Protein 2G2L (pdb70)

Foldseek 3Di:
DKDKDKWFADPVGQFWDWFAAVVGHPDPPARFIFTADGHDPGTCVVSPPDDGGKTWQDKPNNGGGRGGPVSVVVSRVPDDRIIMTMIDHD/DKDKDKWFQDPVGQFWDWFAADVGHPDVPARFIFTAGGHDPGGCVVSPPDDGRKTWQAKPPGGRHRHGPVVVVVRRVPDHSIIMTIIDDD/DDDD

Radius of gyration: 19.54 Å; Cα contacts (8 Å, |Δi|>4): 455; chains: 4; bounding box: 47×26×56 Å

Sequence (185 aa):
KIMEIKLIKGPKGLGFSIAGGVGNQHIPGDNSIYVTKIIEGGAAHKDGKLQIGDKLLAVNSVCLEEVTHEEAVTALKNTSDFVYLKVAKPKIMEIKLIKGPKGLGFSIAGGVGNQHIPGDNSIYVTKIIEGGAAHKDGKLQIGDKLLAVNSVCLEEVTHEEAVTALKNTSDFVYLKVAKPATGLL

Nearest PDB structures (foldseek):
  3rl8-assembly1_D  TM=9.934E-01  e=2.627E-15  Homo sapiens
  7pc3-assembly1_A  TM=9.921E-01  e=6.004E-15  Homo sapiens
  2awx-assembly1_A  TM=9.854E-01  e=7.484E-15  Rattus norvegicus
  2byg-assembly1_A  TM=1.002E+00  e=3.542E-13  Homo sapiens
  8bq8-assembly1_C  TM=9.906E-01  e=4.468E-12  Trichoplax sp. H2

Organism: Rattus norvegicus (NCBI:txid10116)

GO terms:
  GO:0014069 postsynaptic density (C, IDA)
  GO:0030425 dendrite (C, IDA)
  GO:0033270 paranode region of axon (C, IDA)
  GO:0005829 cytosol (C, IDA)
  GO:0005902 microvillus (C, IDA)
  GO:0045202 synapse (C, EXP)
  GO:0005789 endoplasmic reticulum membrane (C, EXP)
  GO:0005886 plasma membrane (C, EXP)
  GO:0016323 basolateral plasma membrane (C, EXP)
  GO:0042734 presynaptic membrane (C, IDA)
  GO:0009925 basal plasma membrane (C, IDA)
  GO:0030315 T-tubule (C, IDA)
  GO:0010628 positive regulation of gene expression (P, IDA)
  GO:1990416 cellular response to brain-derived neurotrophic factor stimulus (P, IDA)
  GO:0021987 cerebral cortex development (P, IEP)
  GO:0007155 cell adhesion (P, IEP)
  GO:0045211 postsynaptic membrane (C, TAS)
  GO:0043268 positive regulation of potassium ion transport (P, IMP)
  GO:0032880 regulation of protein localization (P, IMP)
  GO:0030165 PDZ domain binding (F, IPI)

Structure (mmCIF, N/CA/C/O backbone):
data_2G2L
#
_entry.id   2G2L
#
_cell.length_a   34.760
_cell.length_b   54.440
_cell.length_c   55.140
_cell.angle_alpha   90.00
_cell.angle_beta   93.95
_cell.angle_gamma   90.00
#
_symmetry.space_group_name_H-M   'P 1 21 1'
#
loop_
_entity.id
_entity.type
_entity.pdbx_description
1 polymer 'Synapse-associated protein 97'
2 polymer '18-mer peptide from glutamate receptor, ionotropic, AMPA1'
3 water water
#
loop_
_atom_site.group_PDB
_atom_site.id
_atom_site.type_symbol
_atom_site.label_atom_id
_atom_site.label_alt_id
_atom_site.label_comp_id
_atom_site.label_asym_id
_atom_site.label_entity_id
_atom_site.label_seq_id
_atom_site.pdbx_PDB_ins_code
_atom_site.Cartn_x
_atom_site.Cartn_y
_atom_site.Cartn_z
_atom_site.occupancy
_atom_site.B_iso_or_equiv
_atom_site.auth_seq_id
_atom_site.auth_comp_id
_atom_site.auth_asym_id
_atom_site.auth_atom_id
_atom_site.pdbx_PDB_model_num
ATOM 1 N N . LYS A 1 3 ? 9.258 11.656 27.800 1.00 55.01 316 LYS A N 1
ATOM 2 C CA . LYS A 1 3 ? 8.468 11.827 29.039 1.00 54.71 316 LYS A CA 1
ATOM 3 C C . LYS A 1 3 ? 7.619 10.597 29.253 1.00 55.04 316 LYS A C 1
ATOM 4 O O . LYS A 1 3 ? 6.608 10.379 28.563 1.00 55.26 316 LYS A O 1
ATOM 6 N N . ILE A 1 4 ? 8.034 9.795 30.227 1.00 55.06 317 ILE A N 1
ATOM 7 C CA . ILE A 1 4 ? 7.328 8.568 30.597 1.00 55.11 317 ILE A CA 1
ATOM 8 C C . ILE A 1 4 ? 6.044 8.822 31.407 1.00 54.62 317 ILE A C 1
ATOM 9 O O . ILE A 1 4 ? 6.068 9.586 32.358 1.00 55.07 317 ILE A O 1
ATOM 14 N N . MET A 1 5 ? 4.916 8.214 31.031 1.00 53.80 318 MET A N 1
ATOM 15 C CA . MET A 1 5 ? 3.757 8.267 31.935 1.00 52.92 318 MET A CA 1
ATOM 16 C C . MET A 1 5 ? 3.043 6.956 32.304 1.00 50.87 318 MET A C 1
ATOM 17 O O . MET A 1 5 ? 3.219 5.944 31.644 1.00 50.94 318 MET A O 1
ATOM 22 N N . GLU A 1 6 ? 2.289 6.985 33.407 1.00 48.78 319 GLU A N 1
ATOM 23 C CA . GLU A 1 6 ? 1.508 5.844 33.915 1.00 46.40 319 GLU A CA 1
ATOM 24 C C . GLU A 1 6 ? 0.046 5.962 33.470 1.00 43.75 319 GLU A C 1
ATOM 25 O O . GLU A 1 6 ? -0.540 7.007 33.589 1.00 43.28 319 GLU A O 1
ATOM 31 N N . ILE A 1 7 ? -0.533 4.887 32.954 1.00 40.95 320 ILE A N 1
ATOM 32 C CA . ILE A 1 7 ? -1.962 4.868 32.565 1.00 39.17 320 ILE A CA 1
ATOM 33 C C . ILE A 1 7 ? -2.635 3.653 33.196 1.00 37.65 320 ILE A C 1
ATOM 34 O O . IL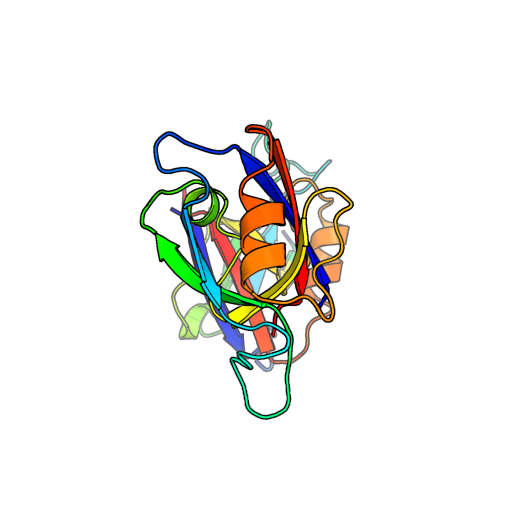E A 1 7 ? -2.187 2.549 33.046 1.00 36.62 320 ILE A O 1
ATOM 39 N N . LYS A 1 8 ? -3.692 3.889 33.941 1.00 38.08 321 LYS A N 1
ATOM 40 C CA . LYS A 1 8 ? -4.424 2.819 34.600 1.00 39.44 321 LYS A CA 1
ATOM 41 C C . LYS A 1 8 ? -5.809 2.672 33.952 1.00 38.50 321 LYS A C 1
ATOM 42 O O . LYS A 1 8 ? -6.553 3.602 33.899 1.00 38.66 321 LYS A O 1
ATOM 48 N N . LEU A 1 9 ? -6.151 1.500 33.448 1.00 39.16 322 LEU A N 1
ATOM 49 C CA . LEU A 1 9 ? -7.415 1.369 32.697 1.00 39.55 322 LEU A CA 1
ATOM 50 C C . LEU A 1 9 ? -8.296 0.253 33.207 1.00 40.35 322 LEU A C 1
ATOM 51 O O . LEU A 1 9 ? -7.839 -0.649 33.878 1.00 40.29 322 LEU A O 1
ATOM 56 N N . ILE A 1 10 ? -9.580 0.351 32.885 1.00 41.68 323 ILE A N 1
ATOM 57 C CA . ILE A 1 10 ? -10.488 -0.732 33.034 1.00 43.25 323 ILE A CA 1
ATOM 58 C C . ILE A 1 10 ? -10.993 -1.090 31.640 1.00 44.27 323 ILE A C 1
ATOM 59 O O . ILE A 1 10 ? -11.772 -0.345 30.960 1.00 44.17 323 ILE A O 1
ATOM 64 N N . LYS A 1 11 ? -10.521 -2.247 31.198 1.00 44.57 324 LYS A N 1
ATOM 65 C CA . LYS A 1 11 ? -10.997 -2.841 29.964 1.00 45.13 324 LYS A CA 1
ATOM 66 C C . LYS A 1 11 ? -12.519 -2.760 29.915 1.00 46.93 324 LYS A C 1
ATOM 67 O O . LYS A 1 11 ? -13.189 -2.859 30.964 1.00 47.20 324 LYS A O 1
ATOM 73 N N . GLY A 1 12 ? -13.056 -2.578 28.703 1.00 49.09 325 GLY A N 1
ATOM 74 C CA . GLY A 1 12 ? -14.511 -2.481 28.448 1.00 50.93 325 GLY A CA 1
ATOM 75 C C . GLY A 1 12 ? -15.033 -3.628 27.575 1.00 52.47 325 GLY A C 1
ATOM 76 O O . GLY A 1 12 ? -14.326 -4.627 27.363 1.00 53.06 325 GLY A O 1
ATOM 77 N N . PRO A 1 13 ? -16.277 -3.506 27.051 1.00 53.52 326 PRO A N 1
ATOM 78 C CA . PRO A 1 13 ? -16.804 -4.641 26.265 1.00 53.49 326 PRO A CA 1
ATOM 79 C C . PRO A 1 13 ? -16.112 -4.742 24.903 1.00 53.40 326 PRO A C 1
ATOM 80 O O . PRO A 1 13 ? -15.985 -5.839 24.351 1.00 53.90 326 PRO A O 1
ATOM 84 N N . LYS A 1 14 ? -15.602 -3.622 24.397 1.00 52.83 327 LYS A N 1
ATOM 85 C CA . LYS A 1 14 ? -14.707 -3.655 23.227 1.00 52.15 327 LYS A CA 1
ATOM 86 C C . LYS A 1 14 ? -13.199 -3.797 23.611 1.00 51.07 327 LYS A C 1
ATOM 87 O O . LYS A 1 14 ? -12.307 -3.485 22.813 1.00 52.24 327 LYS A O 1
ATOM 93 N N . GLY A 1 15 ? -12.899 -4.284 24.805 1.00 49.47 328 GLY A N 1
ATOM 94 C CA . GLY A 1 15 ? -11.476 -4.407 25.228 1.00 47.38 328 GLY A CA 1
ATOM 95 C C . GLY A 1 15 ? -10.848 -3.051 25.524 1.00 45.64 328 GLY A C 1
ATOM 96 O O . GLY A 1 15 ? -11.553 -2.069 25.825 1.00 45.56 328 GLY A O 1
ATOM 97 N N . LEU A 1 16 ? -9.519 -2.981 25.427 1.00 44.66 329 LEU A N 1
ATOM 98 C CA . LEU A 1 16 ? -8.758 -1.811 25.887 1.00 41.61 329 LEU A CA 1
ATOM 99 C C . LEU A 1 16 ? -8.922 -0.607 24.983 1.00 40.23 329 LEU A C 1
ATOM 100 O O . LEU A 1 16 ? -8.759 0.503 25.431 1.00 39.54 329 LEU A O 1
ATOM 105 N N . GLY A 1 17 ? -9.262 -0.810 23.715 1.00 39.43 330 GLY A N 1
ATOM 106 C CA . GLY A 1 17 ? -9.617 0.330 22.842 1.00 38.19 330 GLY A CA 1
ATOM 107 C C . GLY A 1 17 ? -8.463 0.995 22.085 1.00 37.92 330 GLY A C 1
ATOM 108 O O . GLY A 1 17 ? -8.402 2.238 21.932 1.00 37.35 330 GLY A O 1
ATOM 109 N N . PHE A 1 18 ? -7.556 0.161 21.585 1.00 37.43 331 PHE A N 1
ATOM 110 C CA . PHE A 1 18 ? -6.376 0.628 20.858 1.00 37.19 331 PHE A CA 1
ATOM 111 C C . PHE A 1 18 ? -5.627 -0.490 20.170 1.00 37.06 331 PHE A C 1
ATOM 112 O O . PHE A 1 18 ? -5.754 -1.653 20.546 1.00 37.31 331 PHE A O 1
ATOM 120 N N . SER A 1 19 ? -4.864 -0.125 19.147 1.00 36.85 332 SER A N 1
ATOM 121 C CA . SER A 1 19 ? -4.082 -1.091 18.416 1.00 36.56 332 SER A CA 1
ATOM 122 C C . SER A 1 19 ? -2.607 -0.741 18.559 1.00 35.74 332 SER A C 1
ATOM 123 O O . SER A 1 19 ? -2.261 0.414 18.866 1.00 35.40 332 SER A O 1
ATOM 126 N N . ILE A 1 20 ? -1.752 -1.743 18.372 1.00 34.32 333 ILE A N 1
ATOM 127 C CA . ILE A 1 20 ? -0.317 -1.550 18.412 1.00 33.24 333 ILE A CA 1
ATOM 128 C C . ILE A 1 20 ? 0.396 -2.018 17.171 1.00 32.95 333 ILE A C 1
ATOM 129 O O . ILE A 1 20 ? -0.070 -2.908 16.464 1.00 33.30 333 ILE A O 1
ATOM 134 N N . ALA A 1 21 ? 1.584 -1.462 16.963 1.00 32.26 334 ALA A N 1
ATOM 135 C CA . ALA A 1 21 ? 2.496 -1.993 15.984 1.00 31.03 334 ALA A CA 1
ATOM 136 C C . ALA A 1 21 ? 3.907 -2.060 16.533 1.00 30.43 334 ALA A C 1
ATOM 137 O O . ALA A 1 21 ? 4.232 -1.551 17.616 1.00 30.47 334 ALA A O 1
ATOM 139 N N . GLY A 1 22 ? 4.763 -2.690 15.750 1.00 30.36 335 GLY A N 1
ATOM 140 C CA . GLY A 1 22 ? 6.186 -2.662 15.991 1.00 28.83 335 GLY A CA 1
ATOM 141 C C . GLY A 1 22 ? 6.562 -3.969 16.626 1.00 28.32 335 GLY A C 1
ATOM 142 O O . GLY A 1 22 ? 5.775 -4.907 16.594 1.00 26.92 335 GLY A O 1
ATOM 143 N N . GLY A 1 23 ? 7.754 -4.015 17.227 1.00 27.77 336 GLY A N 1
ATOM 144 C CA . GLY A 1 23 ? 8.232 -5.238 17.830 1.00 27.48 336 GLY A CA 1
ATOM 145 C C . GLY A 1 23 ? 9.433 -5.735 17.059 1.00 30.32 336 GLY A C 1
ATOM 146 O O . GLY A 1 23 ? 9.552 -5.487 15.843 1.00 30.58 336 GLY A O 1
ATOM 147 N N . VAL A 1 24 ? 10.345 -6.428 17.755 1.00 31.32 337 VAL A N 1
ATOM 148 C CA . VAL A 1 24 ? 11.452 -7.107 17.114 1.00 31.31 337 VAL A CA 1
ATOM 149 C C . VAL A 1 24 ? 10.967 -7.910 15.912 1.00 32.63 337 VAL A C 1
ATOM 150 O O . VAL A 1 24 ? 10.094 -8.793 16.069 1.00 32.27 337 VAL A O 1
ATOM 154 N N . GLY A 1 25 ? 11.497 -7.547 14.716 1.00 33.56 338 GLY A N 1
ATOM 155 C CA . GLY A 1 25 ? 11.184 -8.218 13.453 1.00 33.54 338 GLY A CA 1
ATOM 156 C C . GLY A 1 25 ? 9.987 -7.639 12.717 1.00 34.61 338 GLY A C 1
ATOM 157 O O . GLY A 1 25 ? 9.617 -8.127 11.644 1.00 34.37 338 GLY A O 1
ATOM 158 N N . ASN A 1 26 ? 9.408 -6.581 13.285 1.00 34.55 339 ASN A N 1
ATOM 159 C CA . ASN A 1 26 ? 8.228 -5.922 12.744 1.00 35.03 339 ASN A CA 1
ATOM 160 C C . ASN A 1 26 ? 8.405 -4.453 13.041 1.00 34.93 339 ASN A C 1
ATOM 161 O O . ASN A 1 26 ? 7.556 -3.842 13.617 1.00 36.64 339 ASN A O 1
ATOM 166 N N . GLN A 1 27 ? 9.533 -3.871 12.659 1.00 34.45 340 GLN A N 1
ATOM 167 C CA . GLN A 1 27 ? 9.794 -2.494 12.996 1.00 33.86 340 GLN A CA 1
ATOM 168 C C . GLN A 1 27 ? 8.758 -1.516 12.456 1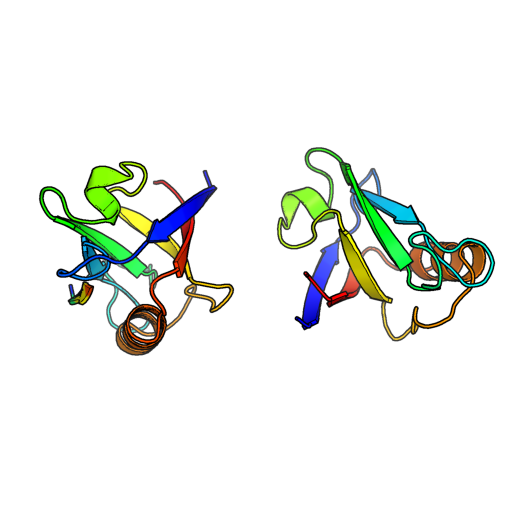.00 34.99 340 GLN A C 1
ATOM 169 O O . GLN A 1 27 ? 8.439 -1.511 11.256 1.00 36.16 340 GLN A O 1
ATOM 175 N N . HIS A 1 28 ? 8.202 -0.708 13.353 1.00 35.32 341 HIS A N 1
ATOM 176 C CA . HIS A 1 28 ? 7.173 0.290 12.977 1.00 34.83 341 HIS A CA 1
ATOM 177 C C . HIS A 1 28 ? 7.876 1.537 12.451 1.00 35.70 341 HIS A C 1
ATOM 178 O O . HIS A 1 28 ? 7.351 2.254 11.590 1.00 35.41 341 HIS A O 1
ATOM 185 N N . ILE A 1 29 ? 9.053 1.787 13.018 1.00 35.38 342 ILE A N 1
ATOM 186 C CA . ILE A 1 29 ? 9.975 2.799 12.588 1.00 36.26 342 ILE A CA 1
ATOM 187 C C . ILE A 1 29 ? 11.321 2.086 12.428 1.00 36.61 342 ILE A C 1
ATOM 188 O O . ILE A 1 29 ? 11.734 1.334 13.312 1.00 35.63 342 ILE A O 1
ATOM 193 N N . PRO A 1 30 ? 12.036 2.366 11.324 1.00 37.17 343 PRO A N 1
ATOM 194 C CA . PRO A 1 30 ? 13.245 1.615 11.058 1.00 37.17 343 PRO A CA 1
ATOM 195 C C . PRO A 1 30 ? 14.221 1.884 12.182 1.00 36.22 343 PRO A C 1
ATOM 196 O O . PRO A 1 30 ? 14.433 3.005 12.519 1.00 35.65 343 PRO A O 1
ATOM 200 N N . GLY A 1 31 ? 14.742 0.837 12.782 1.00 36.94 344 GLY A N 1
ATOM 201 C CA . GLY A 1 31 ? 15.761 0.925 13.833 1.00 37.47 344 GLY A CA 1
ATOM 202 C C . GLY A 1 31 ? 15.129 0.720 15.191 1.00 37.83 344 GLY A C 1
ATOM 203 O O . GLY A 1 31 ? 15.829 0.472 16.229 1.00 38.13 344 GLY A O 1
ATOM 204 N N . ASP A 1 32 ? 13.803 0.785 15.183 1.00 35.79 345 ASP A N 1
ATOM 205 C CA . ASP A 1 32 ? 13.069 0.746 16.401 1.00 35.23 345 ASP A CA 1
ATOM 206 C C . ASP A 1 32 ? 12.096 -0.414 16.435 1.00 35.14 345 ASP A C 1
ATOM 207 O O . ASP A 1 32 ? 11.061 -0.484 15.709 1.00 36.73 345 ASP A O 1
ATOM 212 N N . ASN A 1 33 ? 12.448 -1.319 17.318 1.00 33.13 346 ASN A N 1
ATOM 213 C CA . ASN A 1 33 ? 11.723 -2.504 17.649 1.00 31.00 346 ASN A CA 1
ATOM 214 C C . ASN A 1 33 ? 10.586 -2.270 18.624 1.00 29.46 346 ASN A C 1
ATOM 215 O O . ASN A 1 33 ? 10.006 -3.226 19.117 1.00 28.53 346 ASN A O 1
ATOM 220 N N . SER A 1 34 ? 10.289 -1.021 18.955 1.00 28.54 347 SER A N 1
ATOM 221 C CA . SER A 1 34 ? 9.275 -0.759 19.981 1.00 28.24 347 SER A CA 1
ATOM 222 C C . SER A 1 34 ? 7.817 -0.935 19.523 1.00 29.32 347 SER A C 1
ATOM 223 O O . SER A 1 34 ? 7.508 -1.089 18.303 1.00 26.80 347 SER A O 1
ATOM 226 N N . ILE A 1 35 ? 6.965 -1.010 20.567 1.00 28.73 348 ILE A N 1
ATOM 227 C CA . ILE A 1 35 ? 5.565 -1.216 20.439 1.00 28.53 348 ILE A CA 1
ATOM 228 C C . ILE A 1 35 ? 4.978 0.169 20.487 1.00 29.03 348 ILE A C 1
ATOM 229 O O . ILE A 1 35 ? 5.327 0.958 21.354 1.00 27.29 348 ILE A O 1
ATOM 234 N N . TYR A 1 36 ? 4.108 0.444 19.511 1.00 29.42 349 TYR A N 1
ATOM 235 C CA . TYR A 1 36 ? 3.587 1.765 19.282 1.00 29.65 349 TYR A CA 1
ATOM 236 C C . TYR A 1 36 ? 2.122 1.669 19.180 1.00 30.17 349 TYR A C 1
ATOM 237 O O . TYR A 1 36 ? 1.598 0.667 18.743 1.00 30.49 349 TYR A O 1
ATOM 246 N N . VAL A 1 37 ? 1.468 2.751 19.591 1.00 30.77 350 VAL A N 1
ATOM 247 C CA . VAL A 1 37 ? 0.053 2.782 19.639 1.00 31.31 350 VAL A CA 1
ATOM 248 C C . VAL A 1 37 ? -0.272 3.427 18.307 1.00 32.90 350 VAL A C 1
ATOM 249 O O . VAL A 1 37 ? 0.305 4.447 17.964 1.00 32.80 350 VAL A O 1
ATOM 253 N N . THR A 1 38 ? -1.155 2.807 17.544 1.00 34.83 351 THR A N 1
ATOM 254 C CA . THR A 1 38 ? -1.425 3.276 16.191 1.00 36.82 351 THR A CA 1
ATOM 255 C C . THR A 1 38 ? -2.880 3.635 15.899 1.00 39.28 351 THR A C 1
ATOM 256 O O . THR A 1 38 ? -3.136 4.296 14.884 1.00 41.19 351 THR A O 1
ATOM 260 N N . LYS A 1 39 ? -3.840 3.179 16.706 1.00 40.76 352 LYS A N 1
ATOM 261 C CA . LYS A 1 39 ? -5.216 3.705 16.626 1.00 42.98 352 LYS A CA 1
ATOM 262 C C . LYS A 1 39 ? -5.876 3.713 17.983 1.00 42.99 352 LYS A C 1
ATOM 263 O O . LYS A 1 39 ? -5.898 2.694 18.646 1.00 43.15 352 LYS A O 1
ATOM 269 N N . ILE A 1 40 ? -6.411 4.860 18.391 1.00 44.23 353 ILE A N 1
ATOM 270 C CA . ILE A 1 40 ? -7.230 4.928 19.600 1.00 45.35 353 ILE A CA 1
ATOM 271 C C . ILE A 1 40 ? -8.681 4.920 19.092 1.00 47.38 353 ILE A C 1
ATOM 272 O O . ILE A 1 40 ? -9.019 5.715 18.202 1.00 47.65 353 ILE A O 1
ATOM 277 N N . ILE A 1 41 ? -9.517 4.015 19.612 1.00 48.66 354 ILE A N 1
ATOM 278 C CA . ILE A 1 41 ? -10.845 3.839 19.053 1.00 50.85 354 ILE A CA 1
ATOM 279 C C . ILE A 1 41 ? -11.973 4.535 19.838 1.00 52.15 354 ILE A C 1
ATOM 280 O O . ILE A 1 41 ? -12.182 4.281 21.035 1.00 52.63 354 ILE A O 1
ATOM 285 N N . GLU A 1 42 ? -12.664 5.428 19.119 1.00 53.26 355 GLU A N 1
ATOM 286 C CA . GLU A 1 42 ? -13.845 6.189 19.580 1.00 53.54 355 GLU A CA 1
ATOM 287 C C . GLU A 1 42 ? -14.570 5.621 20.806 1.00 53.20 355 GLU A C 1
ATOM 288 O O . GLU A 1 42 ? -15.265 4.594 20.737 1.00 53.03 355 GLU A O 1
ATOM 290 N N . GLY A 1 43 ? -14.365 6.293 21.937 1.00 52.79 356 GLY A N 1
ATOM 291 C CA . GLY A 1 43 ? -15.109 6.018 23.174 1.00 51.01 356 GLY A CA 1
ATOM 292 C C . GLY A 1 43 ? -14.814 4.678 23.794 1.00 49.38 356 GLY A C 1
ATOM 293 O O . GLY A 1 43 ? -15.538 4.248 24.674 1.00 50.88 356 GLY A O 1
ATOM 294 N N . GLY A 1 44 ? -13.765 4.003 23.340 1.00 47.60 357 GLY A N 1
ATOM 295 C CA . GLY A 1 44 ? -13.251 2.835 24.063 1.00 44.68 357 GLY A CA 1
ATOM 296 C C . GLY A 1 44 ? -12.566 3.267 25.361 1.00 42.93 357 GLY A C 1
ATOM 297 O O . GLY A 1 44 ? -12.431 4.465 25.651 1.00 41.82 357 GLY A O 1
ATOM 298 N N . ALA A 1 45 ? -12.150 2.274 26.141 1.00 41.86 358 ALA A N 1
ATOM 299 C CA . ALA A 1 45 ? -11.454 2.455 27.418 1.00 40.65 358 ALA A CA 1
ATOM 300 C C . ALA A 1 45 ? -10.339 3.503 27.340 1.00 39.69 358 ALA A C 1
ATOM 301 O O . ALA A 1 45 ? -10.456 4.555 27.922 1.00 39.60 358 ALA A O 1
ATOM 303 N N . ALA A 1 46 ? -9.292 3.217 26.583 1.00 39.82 359 ALA A N 1
ATOM 304 C CA . ALA A 1 46 ? -8.196 4.153 26.329 1.00 39.87 359 ALA A CA 1
ATOM 305 C C . ALA A 1 46 ? -8.654 5.566 25.976 1.00 39.63 359 ALA A C 1
ATOM 306 O O . ALA A 1 46 ? -8.072 6.535 26.424 1.00 37.29 359 ALA A O 1
ATOM 308 N N . HIS A 1 47 ? -9.710 5.661 25.178 1.00 41.44 360 HIS A N 1
ATOM 309 C CA . HIS A 1 47 ? -10.218 6.931 24.732 1.00 43.94 360 HIS A CA 1
ATOM 310 C C . HIS A 1 47 ? -10.898 7.715 25.864 1.00 44.59 360 HIS A C 1
ATOM 311 O O . HIS A 1 47 ? -10.485 8.843 26.144 1.00 44.62 360 HIS A O 1
ATOM 318 N N . LYS A 1 48 ? -11.928 7.136 26.499 1.00 45.32 361 LYS A N 1
ATOM 319 C CA . LYS A 1 48 ? -12.547 7.706 27.729 1.00 45.91 361 LYS A CA 1
ATOM 320 C C . LYS A 1 48 ? -11.484 8.202 28.739 1.00 44.74 361 LYS A C 1
ATOM 321 O O . LYS A 1 48 ? -11.514 9.369 29.150 1.00 44.38 361 LYS A O 1
ATOM 327 N N . ASP A 1 49 ? -10.539 7.342 29.129 1.00 43.41 362 ASP A N 1
ATOM 328 C CA . ASP A 1 49 ? -9.460 7.789 30.030 1.00 42.00 362 ASP A CA 1
ATOM 329 C C . ASP A 1 49 ? -8.759 8.982 29.435 1.00 41.74 362 ASP A C 1
ATOM 330 O O . ASP A 1 49 ? -8.530 9.948 30.132 1.00 42.48 362 ASP A O 1
ATOM 335 N N . GLY A 1 50 ? -8.429 8.928 28.145 1.00 40.94 363 GLY A N 1
ATOM 336 C CA . GLY A 1 50 ? -7.903 10.100 27.438 1.00 39.26 363 GLY A CA 1
ATOM 337 C C . GLY A 1 50 ? -6.396 10.303 27.434 1.00 38.81 363 GLY A C 1
ATOM 338 O O . GLY A 1 50 ? -5.905 11.168 26.705 1.00 39.00 363 GLY A O 1
ATOM 339 N N . LYS A 1 51 ? -5.651 9.540 28.226 1.00 37.50 364 LYS A N 1
ATOM 340 C CA . LYS A 1 51 ? -4.204 9.775 28.334 1.00 38.02 364 LYS A CA 1
ATOM 341 C C . LYS A 1 51 ? -3.376 9.235 27.145 1.00 38.77 36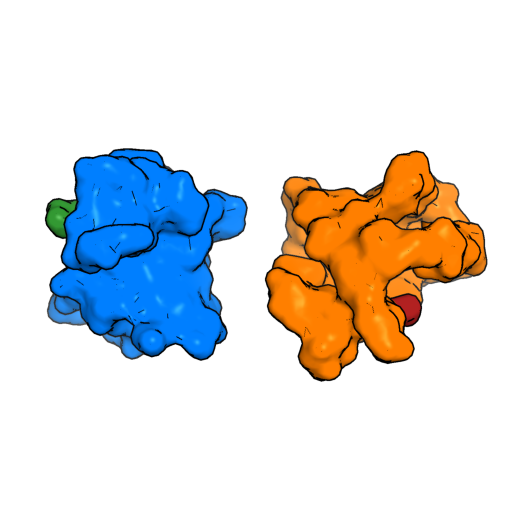4 LYS A C 1
ATOM 342 O O . LYS A 1 51 ? -2.448 9.903 26.645 1.00 38.97 364 LYS A O 1
ATOM 348 N N . LEU A 1 52 ? -3.729 8.030 26.697 1.00 39.27 365 LEU A N 1
ATOM 349 C CA . LEU A 1 52 ? -3.020 7.336 25.628 1.00 39.30 365 LEU A CA 1
ATOM 350 C C . LEU A 1 52 ? -3.238 7.950 24.245 1.00 39.39 365 LEU A C 1
ATOM 351 O O . LEU A 1 52 ? -4.389 8.318 23.870 1.00 40.46 365 LEU A O 1
ATOM 356 N N . GLN A 1 53 ? -2.145 7.974 23.478 1.00 38.16 366 GLN A N 1
ATOM 357 C CA . GLN A 1 53 ? -2.098 8.689 22.253 1.00 37.94 366 GLN A CA 1
ATOM 358 C C . GLN A 1 53 ? -1.422 7.900 21.157 1.00 38.09 366 GLN A C 1
ATOM 359 O O . GLN A 1 53 ? -0.369 7.294 21.379 1.00 37.12 366 GLN A O 1
ATOM 365 N N . ILE A 1 54 ? -2.085 7.889 19.983 1.00 37.36 367 ILE A N 1
ATOM 366 C CA . ILE A 1 54 ? -1.522 7.414 18.735 1.00 36.45 367 ILE A CA 1
ATOM 367 C C . ILE A 1 54 ? -0.073 7.899 18.736 1.00 36.27 367 ILE A C 1
ATOM 368 O O . ILE A 1 54 ? 0.185 9.088 18.989 1.00 37.57 367 ILE A O 1
ATOM 373 N N . GLY A 1 55 ? 0.883 7.001 18.532 1.00 35.18 368 GLY A N 1
ATOM 374 C CA . GLY A 1 55 ? 2.296 7.423 18.540 1.00 33.54 368 GLY A CA 1
ATOM 375 C C . GLY A 1 55 ? 3.063 7.176 19.838 1.00 33.55 368 GLY A C 1
ATOM 376 O O . GLY A 1 55 ? 4.297 7.308 19.863 1.00 33.27 368 GLY A O 1
ATOM 377 N N . ASP A 1 56 ? 2.340 6.808 20.913 1.00 31.67 369 ASP A N 1
ATOM 378 C CA . ASP A 1 56 ? 2.943 6.482 22.196 1.00 29.26 369 ASP A CA 1
ATOM 379 C C . ASP A 1 56 ? 3.652 5.109 22.141 1.00 28.88 369 ASP A C 1
ATOM 380 O O . ASP A 1 56 ? 3.130 4.139 21.613 1.00 27.33 369 ASP A O 1
ATOM 385 N N . LYS A 1 57 ? 4.847 5.042 22.727 1.00 29.09 370 LYS A N 1
ATOM 386 C CA . LYS A 1 57 ? 5.629 3.831 22.824 1.00 28.92 370 LYS A CA 1
ATOM 387 C C . LYS A 1 57 ? 5.006 3.145 24.009 1.00 28.73 370 LYS A C 1
ATOM 388 O O . LYS A 1 57 ? 4.701 3.814 24.958 1.00 30.14 370 LYS A O 1
ATOM 394 N N . LEU A 1 58 ? 4.769 1.839 23.995 1.00 29.04 371 LEU A N 1
ATOM 395 C CA . LEU A 1 58 ? 4.423 1.140 25.249 1.00 28.90 371 LEU A CA 1
ATOM 396 C C . LEU A 1 58 ? 5.643 0.505 25.871 1.00 29.57 371 LEU A C 1
ATOM 397 O O . LEU A 1 58 ? 6.327 -0.286 25.233 1.00 29.13 371 LEU A O 1
ATOM 402 N N . LEU A 1 59 ? 5.915 0.849 27.117 1.00 32.12 372 LEU A N 1
ATOM 403 C CA . LEU A 1 59 ? 7.132 0.355 27.827 1.00 34.39 372 LEU A CA 1
ATOM 404 C C . LEU A 1 59 ? 6.849 -0.895 28.678 1.00 35.18 372 LEU A C 1
ATOM 405 O O . LEU A 1 59 ? 7.667 -1.781 28.809 1.00 36.08 372 LEU A O 1
ATOM 410 N N . ALA A 1 60 ? 5.633 -0.987 29.172 1.00 37.33 373 ALA A N 1
ATOM 411 C CA . ALA A 1 60 ? 5.234 -2.005 30.118 1.00 38.39 373 ALA A CA 1
ATOM 412 C C . ALA A 1 60 ? 3.714 -2.148 30.114 1.00 39.60 373 ALA A C 1
ATOM 413 O O . ALA A 1 60 ? 2.975 -1.226 29.742 1.00 39.41 373 ALA A O 1
ATOM 415 N N . VAL A 1 61 ? 3.272 -3.339 30.468 1.00 40.77 374 VAL A N 1
ATOM 416 C CA . VAL A 1 61 ? 1.892 -3.592 30.820 1.00 42.37 374 VAL A CA 1
ATOM 417 C C . VAL A 1 61 ? 1.995 -4.545 32.021 1.00 43.94 374 VAL A C 1
ATOM 418 O O . VAL A 1 61 ? 2.599 -5.602 31.888 1.00 44.05 374 VAL A O 1
ATOM 422 N N . ASN A 1 62 ? 1.456 -4.135 33.181 1.00 45.68 375 ASN A N 1
ATOM 423 C CA . ASN A 1 62 ? 1.503 -4.907 34.447 1.00 46.71 375 ASN A CA 1
ATOM 424 C C . ASN A 1 62 ? 2.915 -5.430 34.758 1.00 48.51 375 ASN A C 1
ATOM 425 O O . ASN A 1 62 ? 3.111 -6.626 35.100 1.00 49.25 375 ASN A O 1
ATOM 430 N N . SER A 1 63 ? 3.912 -4.559 34.612 1.00 50.07 376 SER A N 1
ATOM 431 C CA . SER A 1 63 ? 5.317 -4.974 34.840 1.00 51.77 376 SER A CA 1
ATOM 432 C C . SER A 1 63 ? 5.770 -6.224 34.027 1.00 52.14 376 SER A C 1
ATOM 433 O O . SER A 1 63 ? 6.842 -6.788 34.307 1.00 52.21 376 SER A O 1
ATOM 436 N N . VAL A 1 64 ? 4.929 -6.673 33.077 1.00 51.68 377 VAL A N 1
ATOM 437 C CA . VAL A 1 64 ? 5.371 -7.410 31.889 1.00 51.15 377 VAL A CA 1
ATOM 438 C C . VAL A 1 64 ? 6.021 -6.377 30.962 1.00 51.52 377 VAL A C 1
ATOM 439 O O . VAL A 1 64 ? 5.385 -5.370 30.593 1.00 52.12 377 VAL A O 1
ATOM 443 N N . CYS A 1 65 ? 7.260 -6.630 30.553 1.00 51.80 378 CYS A N 1
ATOM 444 C CA . CYS A 1 65 ? 8.062 -5.608 29.874 1.00 50.49 378 CYS A CA 1
ATOM 445 C C . CYS A 1 65 ? 7.946 -5.658 28.352 1.00 47.99 378 CYS A C 1
ATOM 448 N N . LEU A 1 66 ? 7.759 -4.475 27.768 1.00 45.64 379 LEU A N 1
ATOM 449 C CA . LEU A 1 66 ? 7.445 -4.407 26.335 1.00 45.00 379 LEU A CA 1
ATOM 450 C C . LEU A 1 66 ? 8.547 -3.808 25.469 1.00 45.18 379 LEU A C 1
ATOM 451 O O . LEU A 1 66 ? 8.332 -3.486 24.292 1.00 45.16 379 LEU A O 1
ATOM 456 N N . GLU A 1 67 ? 9.726 -3.676 26.061 1.00 45.58 380 GLU A N 1
ATOM 457 C CA . GLU A 1 67 ? 10.907 -3.167 25.369 1.00 46.60 380 GLU A CA 1
ATOM 458 C C . GLU A 1 67 ? 11.729 -4.277 24.770 1.00 45.92 380 GLU A C 1
ATOM 459 O O . GLU A 1 67 ? 12.228 -5.130 25.516 1.00 47.86 380 GLU A O 1
ATOM 465 N N . GLU A 1 68 ? 11.904 -4.236 23.447 1.00 44.09 381 GLU A N 1
ATOM 466 C CA . GLU A 1 68 ? 12.691 -5.213 22.694 1.00 42.62 381 GLU A CA 1
ATOM 467 C C . GLU A 1 68 ? 12.059 -6.578 22.667 1.00 42.14 381 GLU A C 1
ATOM 468 O O . GLU A 1 68 ? 12.730 -7.566 22.971 1.00 42.71 381 GLU A O 1
ATOM 474 N N . VAL A 1 69 ? 10.786 -6.649 22.295 1.00 40.27 382 VAL A N 1
ATOM 475 C CA . VAL A 1 69 ? 10.054 -7.911 22.247 1.00 38.57 382 VAL A CA 1
ATOM 476 C C . VAL A 1 69 ? 9.365 -8.009 20.895 1.00 38.00 382 VAL A C 1
ATOM 477 O O . VAL A 1 69 ? 9.385 -7.045 20.132 1.00 38.04 382 VAL A O 1
ATOM 481 N N . THR A 1 70 ? 8.745 -9.146 20.606 1.00 36.26 383 THR A N 1
ATOM 482 C CA . THR A 1 70 ? 8.150 -9.340 19.306 1.00 36.40 383 THR A CA 1
ATOM 483 C C . THR A 1 70 ? 6.709 -8.856 19.281 1.00 34.86 383 THR A C 1
ATOM 484 O O . THR A 1 70 ? 6.043 -8.886 20.293 1.00 34.38 383 THR A O 1
ATOM 488 N N . HIS A 1 71 ? 6.193 -8.451 18.124 1.00 34.65 384 HIS A N 1
ATOM 489 C CA . HIS A 1 71 ? 4.768 -8.068 18.059 1.00 34.56 384 HIS A CA 1
ATOM 490 C C . HIS A 1 71 ? 3.856 -8.971 18.901 1.00 35.62 384 HIS A C 1
ATOM 491 O O . HIS A 1 71 ? 3.166 -8.513 19.805 1.00 36.37 384 HIS A O 1
ATOM 498 N N . GLU A 1 72 ? 3.898 -10.269 18.611 1.00 37.07 385 GLU A N 1
ATOM 499 C CA . GLU A 1 72 ? 3.063 -11.276 19.252 1.00 38.03 385 GLU A CA 1
ATOM 500 C C . GLU A 1 72 ? 3.374 -11.526 20.756 1.00 37.55 385 GLU A C 1
ATOM 501 O O . GLU A 1 72 ? 2.459 -11.839 21.494 1.00 36.84 385 GLU A O 1
ATOM 507 N N . GLU A 1 73 ? 4.630 -11.381 21.199 1.00 36.67 386 GLU A N 1
ATOM 508 C CA . GLU A 1 73 ? 4.935 -11.336 22.630 1.00 37.48 386 GLU A CA 1
ATOM 509 C C . GLU A 1 73 ? 4.215 -10.149 23.278 1.00 38.43 386 GLU A C 1
ATOM 510 O O . GLU A 1 73 ? 3.630 -10.293 24.352 1.00 39.22 386 GLU A O 1
ATOM 516 N N . ALA A 1 74 ? 4.216 -8.986 22.610 1.00 38.75 387 ALA A N 1
ATOM 517 C CA . ALA A 1 74 ? 3.488 -7.818 23.085 1.00 37.73 387 ALA A CA 1
ATOM 518 C C . ALA A 1 74 ? 2.015 -8.052 23.057 1.00 38.13 387 ALA A C 1
ATOM 519 O O . ALA A 1 74 ? 1.344 -7.714 24.016 1.00 38.91 387 ALA A O 1
ATOM 521 N N . VAL A 1 75 ? 1.487 -8.564 21.952 1.00 38.66 388 VAL A N 1
ATOM 522 C CA . VAL A 1 75 ? 0.056 -8.795 21.860 1.00 39.27 388 VAL A CA 1
ATOM 523 C C . VAL A 1 75 ? -0.334 -9.832 22.920 1.00 41.92 388 VAL A C 1
ATOM 524 O O . VAL A 1 75 ? -1.307 -9.642 23.647 1.00 42.43 388 VAL A O 1
ATOM 528 N N . THR A 1 76 ? 0.413 -10.933 23.028 1.00 43.52 389 THR A N 1
ATOM 529 C CA . THR A 1 76 ? 0.100 -11.899 24.077 1.00 44.73 389 THR A CA 1
ATOM 530 C C . THR A 1 76 ? -0.109 -11.158 25.378 1.00 44.85 389 THR A C 1
ATOM 531 O O . THR A 1 76 ? -1.181 -11.275 25.958 1.00 45.69 389 THR A O 1
ATOM 535 N N . ALA A 1 77 ? 0.895 -10.398 25.822 1.00 45.09 390 ALA A N 1
ATOM 536 C CA . ALA A 1 77 ? 0.875 -9.752 27.153 1.00 45.47 390 ALA A CA 1
ATOM 537 C C . ALA A 1 77 ? -0.320 -8.820 27.329 1.00 45.80 390 ALA A C 1
ATOM 538 O O . ALA A 1 77 ? -0.858 -8.703 28.421 1.00 45.34 390 ALA A O 1
ATOM 540 N N . LEU A 1 78 ? -0.751 -8.200 26.236 1.00 47.01 391 LEU A N 1
ATOM 541 C CA . LEU A 1 78 ? -1.869 -7.271 26.264 1.00 48.22 391 LEU A CA 1
ATOM 542 C C . LEU A 1 78 ? -3.200 -7.960 26.202 1.00 49.26 391 LEU A C 1
ATOM 543 O O . LEU A 1 78 ? -4.204 -7.395 26.612 1.00 50.37 391 LEU A O 1
ATOM 548 N N . LYS A 1 79 ? -3.219 -9.172 25.660 1.00 50.76 392 LYS A N 1
ATOM 549 C CA . LYS A 1 79 ? -4.440 -9.987 25.572 1.00 50.42 392 LYS A CA 1
ATOM 550 C C . LYS A 1 79 ? -4.601 -10.747 26.891 1.00 51.65 392 LYS A C 1
ATOM 551 O O . LYS A 1 79 ? -5.722 -10.960 27.349 1.00 52.02 392 LYS A O 1
ATOM 554 N N . ASN A 1 80 ? -3.476 -11.124 27.510 1.00 51.66 393 ASN A N 1
ATOM 555 C CA . ASN A 1 80 ? -3.473 -11.747 28.816 1.00 51.90 393 ASN A CA 1
ATOM 556 C C . ASN A 1 80 ? -3.658 -10.673 29.848 1.00 53.16 393 ASN A C 1
ATOM 557 O O . ASN A 1 80 ? -2.750 -10.487 30.697 1.00 53.69 393 ASN A O 1
ATOM 562 N N . THR A 1 81 ? -4.776 -9.940 29.791 1.00 53.75 394 THR A N 1
ATOM 563 C CA . THR A 1 81 ? -5.104 -9.013 30.900 1.00 54.03 394 THR A CA 1
ATOM 564 C C . THR A 1 81 ? -6.498 -9.151 31.444 1.00 54.76 394 THR A C 1
ATOM 565 O O . THR A 1 81 ? -7.448 -9.337 30.682 1.00 55.70 394 THR A O 1
ATOM 569 N N . SER A 1 82 ? -6.600 -9.007 32.773 1.00 55.53 395 SER A N 1
ATOM 570 C CA . SER A 1 82 ? -7.879 -8.867 33.502 1.00 55.02 395 SER A CA 1
ATOM 571 C C . SER A 1 82 ? -8.576 -7.565 33.097 1.00 54.42 395 SER A C 1
ATOM 572 O O . SER A 1 82 ? -8.153 -6.904 32.167 1.00 55.60 395 SER A O 1
ATOM 575 N N . ASP A 1 83 ? -9.638 -7.185 33.787 1.00 53.66 396 ASP A N 1
ATOM 576 C CA . ASP A 1 83 ? -10.247 -5.885 33.570 1.00 52.69 396 ASP A CA 1
ATOM 577 C C . ASP A 1 83 ? -9.350 -4.734 33.979 1.00 50.89 396 ASP A C 1
ATOM 578 O O . ASP A 1 83 ? -9.502 -3.646 33.487 1.00 51.04 396 ASP A O 1
ATOM 583 N N . PHE A 1 84 ? -8.425 -4.977 34.890 1.00 49.54 397 PHE A N 1
ATOM 584 C CA . PHE A 1 84 ? -7.514 -3.940 35.368 1.00 48.09 397 PHE A CA 1
ATOM 585 C C . PHE A 1 84 ? -6.195 -3.961 34.621 1.00 46.98 397 PHE A C 1
ATOM 586 O O . PHE A 1 84 ? -5.522 -4.984 34.559 1.00 48.30 397 PHE A O 1
ATOM 594 N N . VAL A 1 85 ? -5.857 -2.834 34.009 1.00 45.25 398 VAL A N 1
ATOM 595 C CA . VAL A 1 85 ? -4.742 -2.733 33.073 1.00 43.76 398 VAL A CA 1
ATOM 596 C C . VAL A 1 85 ? -3.919 -1.498 33.380 1.0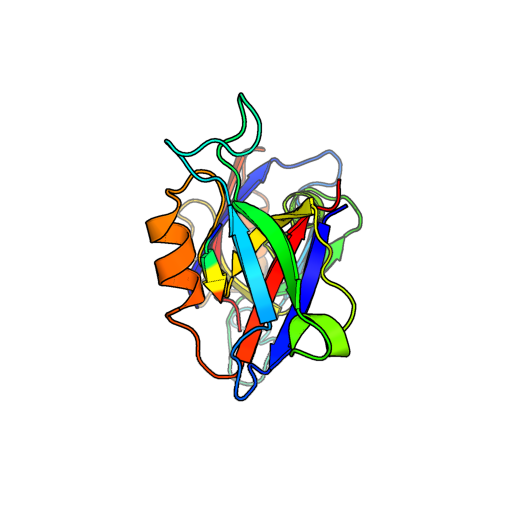0 42.97 398 VAL A C 1
ATOM 597 O O . VAL A 1 85 ? -4.414 -0.379 33.405 1.00 42.84 398 VAL A O 1
ATOM 601 N N . TYR A 1 86 ? -2.651 -1.720 33.632 1.00 42.28 399 TYR A N 1
ATOM 602 C CA . TYR A 1 86 ? -1.732 -0.651 33.861 1.00 42.20 399 TYR A CA 1
ATOM 603 C C . TYR A 1 86 ? -0.776 -0.558 32.660 1.00 41.56 399 TYR A C 1
ATOM 604 O O . TYR A 1 86 ? -0.188 -1.563 32.278 1.00 41.16 399 TYR A O 1
ATOM 613 N N . LEU A 1 87 ? -0.654 0.630 32.050 1.00 40.71 400 LEU A N 1
ATOM 614 C CA . LEU A 1 87 ? 0.319 0.886 30.975 1.00 39.05 400 LEU A CA 1
ATOM 615 C C . LEU A 1 87 ? 1.359 1.904 31.400 1.00 39.49 400 LEU A C 1
ATOM 616 O O . LEU A 1 87 ? 1.068 2.900 32.047 1.00 39.59 400 LEU A O 1
ATOM 621 N N . LYS A 1 88 ? 2.592 1.622 31.066 1.00 40.02 401 LYS A N 1
ATOM 622 C CA . LYS A 1 88 ? 3.663 2.575 31.229 1.00 41.65 401 LYS A CA 1
ATOM 623 C C . LYS A 1 88 ? 4.036 2.903 29.793 1.00 41.17 401 LYS A C 1
ATOM 624 O O . LYS A 1 88 ? 4.286 2.004 28.995 1.00 40.86 401 LYS A O 1
ATOM 630 N N . VAL A 1 89 ? 4.046 4.180 29.456 1.00 41.32 402 VAL A N 1
ATOM 631 C CA . VAL A 1 89 ? 4.335 4.607 28.091 1.00 41.90 402 VAL A CA 1
ATOM 632 C C . VAL A 1 89 ? 5.376 5.714 28.102 1.00 43.02 402 VAL A C 1
ATOM 633 O O . VAL A 1 89 ? 5.548 6.410 29.111 1.00 43.07 402 VAL A O 1
ATOM 637 N N . ALA A 1 90 ? 6.080 5.846 26.981 1.00 43.72 403 ALA A N 1
ATOM 638 C CA . ALA A 1 90 ? 6.910 6.999 26.725 1.00 44.38 403 ALA A CA 1
ATOM 639 C C . ALA A 1 90 ? 6.262 7.821 25.611 1.00 44.88 403 ALA A C 1
ATOM 640 O O . ALA A 1 90 ? 5.801 7.296 24.603 1.00 45.82 403 ALA A O 1
ATOM 642 N N . LYS A 1 91 ? 6.165 9.116 25.837 1.00 46.40 404 LYS A N 1
ATOM 643 C CA . LYS A 1 91 ? 5.667 10.044 24.848 1.00 48.02 404 LYS A CA 1
ATOM 644 C C . LYS A 1 91 ? 6.792 10.458 23.871 1.00 49.21 404 LYS A C 1
ATOM 645 O O . LYS A 1 91 ? 7.979 10.477 24.252 1.00 50.51 404 LYS A O 1
ATOM 651 N N . PRO A 1 92 ? 6.439 10.749 22.600 1.00 50.27 405 PRO A N 1
ATOM 652 C CA . PRO A 1 92 ? 7.414 11.150 21.549 1.00 51.20 405 PRO A CA 1
ATOM 653 C C . PRO A 1 92 ? 8.663 11.929 22.013 1.00 51.84 405 PRO A C 1
ATOM 654 O O . PRO A 1 92 ? 9.711 11.886 21.336 1.00 52.68 405 PRO A O 1
ATOM 658 N N . LYS B 1 3 ? 5.549 -9.929 45.233 1.00 62.95 316 LYS B N 1
ATOM 659 C CA . LYS B 1 3 ? 6.031 -9.452 43.885 1.00 63.04 316 LYS B CA 1
ATOM 660 C C . LYS B 1 3 ? 7.522 -9.071 43.847 1.00 62.62 316 LYS B C 1
ATOM 661 O O . LYS B 1 3 ? 7.866 -7.918 44.094 1.00 62.50 316 LYS B O 1
ATOM 663 N N . ILE B 1 4 ? 8.381 -10.027 43.490 1.00 62.38 317 ILE B N 1
ATOM 664 C CA . ILE B 1 4 ? 9.856 -9.883 43.587 1.00 62.55 317 ILE B CA 1
ATOM 665 C C . ILE B 1 4 ? 10.559 -9.279 42.348 1.00 62.74 317 ILE B C 1
ATOM 666 O O . ILE B 1 4 ? 10.342 -9.733 41.220 1.00 63.16 317 ILE B O 1
ATOM 670 N N . MET B 1 5 ? 11.420 -8.281 42.566 1.00 62.29 318 MET B N 1
ATOM 671 C CA . MET B 1 5 ? 12.254 -7.738 41.489 1.00 62.43 318 MET B CA 1
ATOM 672 C C . MET B 1 5 ? 13.732 -7.592 41.796 1.00 61.21 318 MET B C 1
ATOM 673 O O . MET B 1 5 ? 14.170 -7.670 42.953 1.00 61.14 318 MET B O 1
ATOM 678 N N . GLU B 1 6 ? 14.506 -7.346 40.739 1.00 59.99 319 GLU B N 1
ATOM 679 C CA . GLU B 1 6 ? 15.903 -6.950 40.900 1.00 58.35 319 GLU B CA 1
ATOM 680 C C . GLU B 1 6 ? 16.000 -5.551 40.350 1.00 57.21 319 GLU B C 1
ATOM 681 O O . GLU B 1 6 ? 15.372 -5.217 39.346 1.00 56.94 319 GLU B O 1
ATOM 683 N N . ILE B 1 7 ? 16.742 -4.708 41.048 1.00 55.60 320 ILE B N 1
ATOM 684 C CA . ILE B 1 7 ? 16.942 -3.355 40.594 1.00 53.61 320 ILE B CA 1
ATOM 685 C C . ILE B 1 7 ? 18.448 -3.146 40.586 1.00 52.86 320 ILE B C 1
ATOM 686 O O . ILE B 1 7 ? 19.145 -3.458 41.564 1.00 52.67 320 ILE B O 1
ATOM 691 N N . LYS B 1 8 ? 18.938 -2.686 39.438 1.00 51.47 321 LYS B N 1
ATOM 692 C CA . LYS B 1 8 ? 20.346 -2.455 39.198 1.00 49.29 321 LYS B CA 1
ATOM 693 C C . LYS B 1 8 ? 20.556 -0.952 39.131 1.00 48.28 321 LYS B C 1
ATOM 694 O O . LYS B 1 8 ? 19.989 -0.280 38.265 1.00 48.40 321 LYS B O 1
ATOM 697 N N . LEU B 1 9 ? 21.325 -0.421 40.075 1.00 47.27 322 LEU B N 1
ATOM 698 C CA . LEU B 1 9 ? 21.576 1.016 40.141 1.00 46.56 322 LEU B CA 1
ATOM 699 C C . LEU B 1 9 ? 23.065 1.391 40.243 1.00 46.28 322 LEU B C 1
ATOM 700 O O . LEU B 1 9 ? 23.902 0.637 40.694 1.00 45.89 322 LEU B O 1
ATOM 705 N N . ILE B 1 10 ? 23.374 2.592 39.795 1.00 46.67 323 ILE B N 1
ATOM 706 C CA . ILE B 1 10 ? 24.694 3.147 39.923 1.00 46.47 323 ILE B CA 1
ATOM 707 C C . ILE B 1 10 ? 24.558 4.303 40.908 1.00 46.64 323 ILE B C 1
ATOM 708 O O . ILE B 1 10 ? 23.699 5.161 40.730 1.00 46.49 323 ILE B O 1
ATOM 713 N N . LYS B 1 11 ? 25.391 4.290 41.951 1.00 46.74 324 LYS B N 1
ATOM 714 C CA . LYS B 1 11 ? 25.489 5.379 42.890 1.00 47.13 324 LYS B CA 1
ATOM 715 C C . LYS B 1 11 ? 25.838 6.683 42.172 1.00 48.17 324 LYS B C 1
ATOM 716 O O . LYS B 1 11 ? 26.574 6.695 41.195 1.00 48.33 324 LYS B O 1
ATOM 722 N N . GLY B 1 12 ? 25.301 7.785 42.670 1.00 49.68 325 GLY B N 1
ATOM 723 C CA . GLY B 1 12 ? 25.526 9.088 42.078 1.00 51.39 325 GLY B CA 1
ATOM 724 C C . GLY B 1 12 ? 26.299 9.824 43.124 1.00 52.61 325 GLY B C 1
ATOM 725 O O . GLY B 1 12 ? 26.727 9.201 44.111 1.00 53.21 325 GLY B O 1
ATOM 726 N N . PRO B 1 13 ? 26.510 11.135 42.911 1.00 53.56 326 PRO B N 1
ATOM 727 C CA . PRO B 1 13 ? 27.046 12.076 43.899 1.00 54.71 326 PRO B CA 1
ATOM 728 C C . PRO B 1 13 ? 26.231 12.052 45.244 1.00 55.39 326 PRO B C 1
ATOM 729 O O . PRO B 1 13 ? 26.836 12.003 46.331 1.00 55.24 326 PRO B O 1
ATOM 731 N N . LYS B 1 14 ? 24.888 12.044 45.172 1.00 55.46 327 LYS B N 1
ATOM 732 C CA . LYS B 1 14 ? 24.068 11.926 46.406 1.00 55.39 327 LYS B CA 1
ATOM 733 C C . LYS B 1 14 ? 23.809 10.464 46.855 1.00 54.94 327 LYS B C 1
ATOM 734 O O . LYS B 1 14 ? 22.889 10.195 47.636 1.00 55.13 327 LYS B O 1
ATOM 736 N N . GLY B 1 15 ? 24.641 9.536 46.375 1.00 54.38 328 GLY B N 1
ATOM 737 C CA . GLY B 1 15 ? 24.491 8.099 46.647 1.00 52.73 328 GLY B CA 1
ATOM 738 C C . GLY B 1 15 ? 23.316 7.471 45.914 1.00 51.66 328 GLY B C 1
ATOM 739 O O . GLY B 1 15 ? 23.142 7.641 44.708 1.00 51.00 328 GLY B O 1
ATOM 740 N N . LEU B 1 16 ? 22.483 6.761 46.661 1.00 50.75 329 LEU B N 1
ATOM 741 C CA . LEU B 1 16 ? 21.458 5.948 46.052 1.00 49.74 329 LEU B CA 1
ATOM 742 C C . LEU B 1 16 ? 20.122 6.674 45.823 1.00 49.49 329 LEU B C 1
ATOM 743 O O . LEU B 1 16 ? 19.424 6.369 44.858 1.00 48.98 329 LEU B O 1
ATOM 748 N N . GLY B 1 17 ? 19.792 7.645 46.678 1.00 49.32 330 GLY B N 1
ATOM 749 C CA . GLY B 1 17 ? 18.565 8.447 46.518 1.00 48.34 330 GLY B CA 1
ATOM 750 C C . GLY B 1 17 ? 17.307 7.787 47.052 1.00 48.34 330 GLY B C 1
ATOM 751 O O . GLY B 1 17 ? 16.210 7.868 46.419 1.00 47.89 330 GLY B O 1
ATOM 752 N N . PHE B 1 18 ? 17.481 7.098 48.192 1.00 47.52 331 PHE B N 1
ATOM 753 C CA . PHE B 1 18 ? 16.383 6.539 49.011 1.00 46.70 331 PHE B CA 1
ATOM 754 C C . PHE B 1 18 ? 16.741 6.343 50.487 1.00 46.89 331 PHE B C 1
ATOM 755 O O . PHE B 1 18 ? 17.929 6.175 50.864 1.00 46.29 331 PHE B O 1
ATOM 763 N N . SER B 1 19 ? 15.701 6.398 51.325 1.00 46.67 332 SER B N 1
ATOM 764 C CA . SER B 1 19 ? 15.868 6.143 52.759 1.00 46.15 332 SER B CA 1
ATOM 765 C C . SER B 1 19 ? 15.183 4.851 53.150 1.00 45.19 332 SER B C 1
ATOM 766 O O . SER B 1 19 ? 14.245 4.409 52.490 1.00 44.29 332 SER B O 1
ATOM 769 N N . ILE B 1 20 ? 15.684 4.236 54.219 1.00 44.48 333 ILE B N 1
ATOM 770 C CA . ILE B 1 20 ? 15.085 3.006 54.718 1.00 43.72 333 ILE B CA 1
ATOM 771 C C . ILE B 1 20 ? 14.593 3.082 56.173 1.00 43.06 333 ILE B C 1
ATOM 772 O O . ILE B 1 20 ? 14.986 3.973 56.934 1.00 44.09 333 ILE B O 1
ATOM 777 N N . ALA B 1 21 ? 13.715 2.151 56.523 1.00 41.28 334 ALA B N 1
ATOM 778 C CA . ALA B 1 21 ? 13.259 1.957 57.876 1.00 40.21 334 ALA B CA 1
ATOM 779 C C . ALA B 1 21 ? 12.892 0.472 58.032 1.00 39.50 334 ALA B C 1
ATOM 780 O O . ALA B 1 21 ? 12.764 -0.240 57.034 1.00 40.04 334 ALA B O 1
ATOM 782 N N . GLY B 1 22 ? 12.733 0.002 59.272 1.00 38.32 335 GLY B N 1
ATOM 783 C CA . GLY B 1 22 ? 12.479 -1.412 59.525 1.00 36.28 335 GLY B CA 1
ATOM 784 C C . GLY B 1 22 ? 13.668 -2.036 60.228 1.00 35.58 335 GLY B C 1
ATOM 785 O O . GLY B 1 22 ? 14.633 -1.350 60.557 1.00 34.28 335 GLY B O 1
ATOM 786 N N . GLY B 1 23 ? 13.601 -3.341 60.449 1.00 35.16 336 GLY B N 1
ATOM 787 C CA . GLY B 1 23 ? 14.662 -4.012 61.208 1.00 34.95 336 GLY B CA 1
ATOM 788 C C . GLY B 1 23 ? 14.202 -4.652 62.508 1.00 34.92 336 GLY B C 1
ATOM 789 O O . GLY B 1 23 ? 13.525 -4.057 63.324 1.00 35.47 336 GLY B O 1
ATOM 790 N N . VAL B 1 24 ? 14.562 -5.892 62.708 1.00 35.81 337 VAL B N 1
ATOM 791 C CA . VAL B 1 24 ? 14.614 -6.425 64.048 1.00 36.21 337 VAL B CA 1
ATOM 792 C C . VAL B 1 24 ? 14.946 -5.265 64.984 1.00 35.89 337 VAL B C 1
ATOM 793 O O . VAL B 1 24 ? 15.897 -4.565 64.744 1.00 34.93 337 VAL B O 1
ATOM 797 N N . GLY B 1 25 ? 14.061 -5.024 65.970 1.00 36.61 338 GLY B N 1
ATOM 798 C CA . GLY B 1 25 ? 14.190 -3.968 66.980 1.00 36.77 338 GLY B CA 1
ATOM 799 C C . GLY B 1 25 ? 13.557 -2.624 66.673 1.00 37.77 338 GLY B C 1
ATOM 800 O O . GLY B 1 25 ? 13.526 -1.739 67.528 1.00 39.03 338 GLY B O 1
ATOM 801 N N . ASN B 1 26 ? 13.032 -2.459 65.461 1.00 37.53 339 ASN B N 1
ATOM 802 C CA . ASN B 1 26 ? 12.685 -1.143 64.945 1.00 36.82 339 ASN B CA 1
ATOM 803 C C . ASN B 1 26 ? 11.664 -1.367 63.846 1.00 35.59 339 ASN B C 1
ATOM 804 O O . ASN B 1 26 ? 11.665 -0.700 62.825 1.00 34.08 339 ASN B O 1
ATOM 809 N N . GLN B 1 27 ? 10.788 -2.333 64.097 1.00 34.93 340 GLN B N 1
ATOM 810 C CA . GLN B 1 27 ? 9.712 -2.673 63.208 1.00 34.20 340 GLN B CA 1
ATOM 811 C C . GLN B 1 27 ? 9.080 -1.425 62.632 1.00 34.29 340 GLN B C 1
ATOM 812 O O . GLN B 1 27 ? 8.672 -0.554 63.360 1.00 34.48 340 GLN B O 1
ATOM 818 N N . HIS B 1 28 ? 9.034 -1.360 61.316 1.00 34.30 341 HIS B N 1
ATOM 819 C CA . HIS B 1 28 ? 8.413 -0.265 60.574 1.00 35.30 341 HIS B CA 1
ATOM 820 C C . HIS B 1 28 ? 6.913 -0.473 60.458 1.00 35.41 341 HIS B C 1
ATOM 821 O O . HIS B 1 28 ? 6.146 0.493 60.355 1.00 37.36 341 HIS B O 1
ATOM 828 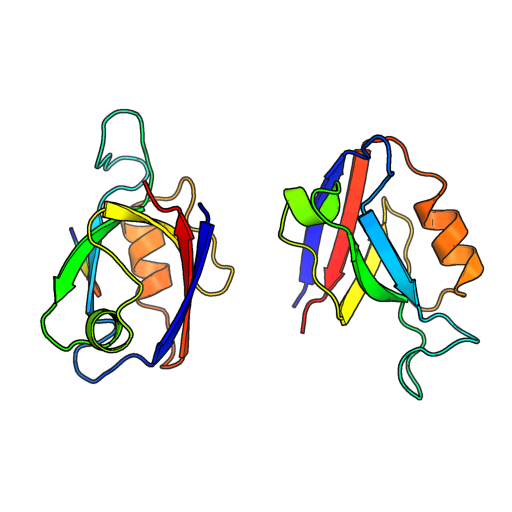N N . ILE B 1 29 ? 6.480 -1.727 60.477 1.00 35.32 342 ILE B N 1
ATOM 829 C CA . ILE B 1 29 ? 5.035 -2.062 60.546 1.00 34.38 342 ILE B CA 1
ATOM 830 C C . ILE B 1 29 ? 4.867 -3.091 61.627 1.00 33.26 342 ILE B C 1
ATOM 831 O O . ILE B 1 29 ? 5.481 -4.128 61.528 1.00 34.66 342 ILE B O 1
ATOM 836 N N . PRO B 1 30 ? 4.052 -2.810 62.670 1.00 32.66 343 PRO B N 1
ATOM 837 C CA . PRO B 1 30 ? 3.866 -3.749 63.783 1.00 30.87 343 PRO B CA 1
ATOM 838 C C . PRO B 1 30 ? 4.024 -5.222 63.446 1.00 30.53 343 PRO B C 1
ATOM 839 O O . PRO B 1 30 ? 3.289 -5.784 62.599 1.00 30.14 343 PRO B O 1
ATOM 843 N N . GLY B 1 31 ? 5.028 -5.858 64.053 1.00 28.06 344 GLY B N 1
ATOM 844 C CA . GLY B 1 31 ? 5.153 -7.296 63.864 1.00 27.36 344 GLY B CA 1
ATOM 845 C C . GLY B 1 31 ? 5.966 -7.687 62.648 1.00 27.34 344 GLY B C 1
ATOM 846 O O . GLY B 1 31 ? 6.109 -8.864 62.317 1.00 25.53 344 GLY B O 1
ATOM 847 N N . ASP B 1 32 ? 6.532 -6.685 61.992 1.00 29.28 345 ASP B N 1
ATOM 848 C CA . ASP B 1 32 ? 7.309 -6.899 60.767 1.00 30.81 345 ASP B CA 1
ATOM 849 C C . ASP B 1 32 ? 8.712 -6.375 60.936 1.00 30.49 345 ASP B C 1
ATOM 850 O O . ASP B 1 32 ? 8.847 -5.190 61.084 1.00 31.08 345 ASP B O 1
ATOM 855 N N . ASN B 1 33 ? 9.735 -7.228 60.857 1.00 31.92 346 ASN B N 1
ATOM 856 C CA . ASN B 1 33 ? 11.139 -6.774 60.974 1.00 33.92 346 ASN B CA 1
ATOM 857 C C . ASN B 1 33 ? 11.818 -6.358 59.671 1.00 35.01 346 ASN B C 1
ATOM 858 O O . ASN B 1 33 ? 13.018 -6.001 59.669 1.00 34.81 346 ASN B O 1
ATOM 863 N N . SER B 1 34 ? 11.045 -6.378 58.579 1.00 35.05 347 SER B N 1
ATOM 864 C CA . SER B 1 34 ? 11.565 -6.128 57.233 1.00 34.62 347 SER B CA 1
ATOM 865 C C . SER B 1 34 ? 12.030 -4.709 57.026 1.00 34.19 347 SER B C 1
ATOM 866 O O . SER B 1 34 ? 11.529 -3.795 57.668 1.00 33.01 347 SER B O 1
ATOM 869 N N . ILE B 1 35 ? 13.010 -4.547 56.121 1.00 35.24 348 ILE B N 1
ATOM 870 C CA . ILE B 1 35 ? 13.552 -3.246 55.728 1.00 34.72 348 ILE B CA 1
ATOM 871 C C . ILE B 1 35 ? 12.668 -2.716 54.594 1.00 35.44 348 ILE B C 1
ATOM 872 O O . ILE B 1 35 ? 12.303 -3.482 53.688 1.00 33.49 348 ILE B O 1
ATOM 877 N N . TYR B 1 36 ? 12.304 -1.433 54.690 1.00 36.34 349 TYR B N 1
ATOM 878 C CA . TYR B 1 36 ? 11.351 -0.804 53.774 1.00 38.63 349 TYR B CA 1
ATOM 879 C C . TYR B 1 36 ? 11.906 0.496 53.233 1.00 39.84 349 TYR B C 1
ATOM 880 O O . TYR B 1 36 ? 12.666 1.181 53.937 1.00 40.00 349 TYR B O 1
ATOM 889 N N . VAL B 1 37 ? 11.504 0.848 52.003 1.00 41.52 350 VAL B N 1
ATOM 890 C CA . VAL B 1 37 ? 11.905 2.125 51.378 1.00 42.89 350 VAL B CA 1
ATOM 891 C C . VAL B 1 37 ? 10.876 3.178 51.719 1.00 44.04 350 VAL B C 1
ATOM 892 O O . VAL B 1 37 ? 9.703 2.978 51.501 1.00 44.85 350 VAL B O 1
ATOM 896 N N . THR B 1 38 ? 11.331 4.299 52.246 1.00 46.51 351 THR B N 1
ATOM 897 C CA . THR B 1 38 ? 10.447 5.297 52.815 1.00 49.29 351 THR B CA 1
ATOM 898 C C . THR B 1 38 ? 10.422 6.647 52.085 1.00 51.89 351 THR B C 1
ATOM 899 O O . THR B 1 38 ? 9.352 7.261 51.985 1.00 52.98 351 THR B O 1
ATOM 903 N N . LYS B 1 39 ? 11.587 7.139 51.638 1.00 53.87 352 LYS B N 1
ATOM 904 C CA . LYS B 1 39 ? 11.651 8.254 50.673 1.00 55.38 352 LYS B CA 1
ATOM 905 C C . LYS B 1 39 ? 12.557 7.949 49.485 1.00 56.62 352 LYS B C 1
ATOM 906 O O . LYS B 1 39 ? 13.553 7.227 49.599 1.00 56.70 352 LYS B O 1
ATOM 908 N N . ILE B 1 40 ? 12.171 8.499 48.335 1.00 58.56 353 ILE B N 1
ATOM 909 C CA . ILE B 1 40 ? 12.971 8.464 47.101 1.00 59.44 353 ILE B CA 1
ATOM 910 C C . ILE B 1 40 ? 13.283 9.900 46.690 1.00 60.23 353 ILE B C 1
ATOM 911 O O . ILE B 1 40 ? 12.366 10.697 46.511 1.00 60.61 353 ILE B O 1
ATOM 916 N N . ILE B 1 41 ? 14.567 10.233 46.566 1.00 60.94 354 ILE B N 1
ATOM 917 C CA . ILE B 1 41 ? 14.952 11.622 46.332 1.00 61.69 354 ILE B CA 1
ATOM 918 C C . ILE B 1 41 ? 15.033 11.986 44.864 1.00 62.06 354 ILE B C 1
ATOM 919 O O . ILE B 1 41 ? 15.611 11.254 44.062 1.00 62.07 354 ILE B O 1
ATOM 924 N N . GLU B 1 42 ? 14.429 13.135 44.555 1.00 63.02 355 GLU B N 1
ATOM 925 C CA . GLU B 1 42 ? 14.435 13.807 43.242 1.00 63.65 355 GLU B CA 1
ATOM 926 C C . GLU B 1 42 ? 15.694 13.640 42.393 1.00 63.57 355 GLU B C 1
ATOM 927 O O . GLU B 1 42 ? 16.793 14.079 42.798 1.00 64.13 355 GLU B O 1
ATOM 933 N N . GLY B 1 43 ? 15.524 13.013 41.222 1.00 63.05 356 GLY B N 1
ATOM 934 C CA . GLY B 1 43 ? 16.616 12.795 40.252 1.00 62.09 356 GLY B CA 1
ATOM 935 C C . GLY B 1 43 ? 17.821 11.986 40.728 1.00 61.45 356 GLY B C 1
ATOM 936 O O . GLY B 1 43 ? 18.861 11.980 40.063 1.00 61.21 356 GLY B O 1
ATOM 937 N N . GLY B 1 44 ? 17.686 11.297 41.871 1.00 60.85 357 GLY B N 1
ATOM 938 C CA . GLY B 1 44 ? 18.788 10.498 42.452 1.00 59.68 357 GLY B CA 1
ATOM 939 C C . GLY B 1 44 ? 18.919 9.194 41.695 1.00 59.05 357 GLY B C 1
ATOM 940 O O . GLY B 1 44 ? 18.074 8.874 40.855 1.00 58.32 357 GLY B O 1
ATOM 941 N N . ALA B 1 45 ? 19.974 8.439 41.970 1.00 58.67 358 ALA B N 1
ATOM 942 C CA . ALA B 1 45 ? 20.116 7.119 41.355 1.00 59.31 358 ALA B CA 1
ATOM 943 C C . ALA B 1 45 ? 18.756 6.400 41.176 1.00 59.43 358 ALA B C 1
ATOM 944 O O . ALA B 1 45 ? 18.308 6.182 40.043 1.00 59.89 358 ALA B O 1
ATOM 946 N N . ALA B 1 46 ? 18.097 6.084 42.295 1.00 59.33 359 ALA B N 1
ATOM 947 C CA . ALA B 1 46 ? 16.878 5.266 42.303 1.00 59.48 359 ALA B CA 1
ATOM 948 C C . ALA B 1 46 ? 15.715 5.908 41.595 1.00 59.54 359 ALA B C 1
ATOM 949 O O . ALA B 1 46 ? 15.000 5.224 40.867 1.00 59.84 359 ALA B O 1
ATOM 951 N N . HIS B 1 47 ? 15.511 7.202 41.839 1.00 59.72 360 HIS B N 1
ATOM 952 C CA . HIS B 1 47 ? 14.472 7.944 41.146 1.00 60.55 360 HIS B CA 1
ATOM 953 C C . HIS B 1 47 ? 14.690 7.867 39.649 1.00 61.07 360 HIS B C 1
ATOM 954 O O . HIS B 1 47 ? 13.791 7.435 38.910 1.00 61.30 360 HIS B O 1
ATOM 961 N N . LYS B 1 48 ? 15.890 8.256 39.205 1.00 61.21 361 LYS B N 1
ATOM 962 C CA . LYS B 1 48 ? 16.253 8.137 37.791 1.00 61.27 361 LYS B CA 1
ATOM 963 C C . LYS B 1 48 ? 15.896 6.761 37.205 1.00 61.25 361 LYS B C 1
ATOM 964 O O . LYS B 1 48 ? 15.086 6.705 36.283 1.00 61.40 361 LYS B O 1
ATOM 968 N N . ASP B 1 49 ? 16.430 5.660 37.752 1.00 60.84 362 ASP B N 1
ATOM 969 C CA . ASP B 1 49 ? 16.045 4.312 37.261 1.00 60.39 362 ASP B CA 1
ATOM 970 C C . ASP B 1 49 ? 14.512 4.040 37.335 1.00 60.99 362 ASP B C 1
ATOM 971 O O . ASP B 1 49 ? 13.973 3.217 36.570 1.00 60.95 362 ASP B O 1
ATOM 976 N N . GLY B 1 50 ? 13.825 4.733 38.248 1.00 61.09 363 GLY B N 1
ATOM 977 C CA . GLY B 1 50 ? 12.370 4.730 38.293 1.00 61.88 363 GLY B CA 1
ATOM 978 C C . GLY B 1 50 ? 11.658 3.505 38.836 1.00 62.54 363 GLY B C 1
ATOM 979 O O . GLY B 1 50 ? 10.519 3.608 39.288 1.00 63.20 363 GLY B O 1
ATOM 980 N N . LYS B 1 51 ? 12.296 2.342 38.787 1.00 62.50 364 LYS B N 1
ATOM 981 C CA . LYS B 1 51 ? 11.655 1.116 39.263 1.00 62.61 364 LYS B CA 1
ATOM 982 C C . LYS B 1 51 ? 11.347 1.099 40.803 1.00 62.56 364 LYS B C 1
ATOM 983 O O . LYS B 1 51 ? 10.206 0.823 41.205 1.00 62.65 364 LYS B O 1
ATOM 987 N N . LEU B 1 52 ? 12.346 1.400 41.639 1.00 61.72 365 LEU B N 1
ATOM 988 C CA . LEU B 1 52 ? 12.194 1.389 43.102 1.00 61.28 365 LEU B CA 1
ATOM 989 C C . LEU B 1 52 ? 11.156 2.396 43.570 1.00 61.64 365 LEU B C 1
ATOM 990 O O . LEU B 1 52 ? 11.158 3.541 43.108 1.00 62.00 365 LEU B O 1
ATOM 995 N N . GLN B 1 53 ? 10.290 1.973 44.495 1.00 61.60 366 GLN B N 1
ATOM 996 C CA . GLN B 1 53 ? 9.224 2.832 45.031 1.00 61.80 366 GLN B CA 1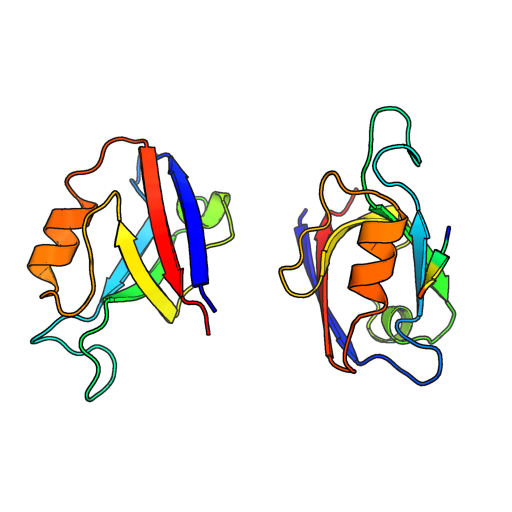
ATOM 997 C C . GLN B 1 53 ? 9.134 2.788 46.552 1.00 61.26 366 GLN B C 1
ATOM 998 O O . GLN B 1 53 ? 9.648 1.861 47.190 1.00 61.88 366 GLN B O 1
ATOM 1004 N N . ILE B 1 54 ? 8.483 3.805 47.117 1.00 60.55 367 ILE B N 1
ATOM 1005 C CA . ILE B 1 54 ? 8.200 3.878 48.549 1.00 59.71 367 ILE B CA 1
ATOM 1006 C C . ILE B 1 54 ? 7.289 2.723 48.983 1.00 59.37 367 ILE B C 1
ATOM 1007 O O . ILE B 1 54 ? 6.329 2.404 48.285 1.00 59.34 367 ILE B O 1
ATOM 1012 N N . GLY B 1 55 ? 7.610 2.082 50.112 1.00 58.75 368 GLY B N 1
ATOM 1013 C CA . GLY B 1 55 ? 6.876 0.894 50.565 1.00 57.89 368 GLY B CA 1
ATOM 1014 C C . GLY B 1 55 ? 7.368 -0.429 49.994 1.00 57.57 368 GLY B C 1
ATOM 1015 O O . GLY B 1 55 ? 6.902 -1.506 50.398 1.00 57.69 368 GLY B O 1
ATOM 1016 N N . ASP B 1 56 ? 8.288 -0.346 49.031 1.00 56.98 369 ASP B N 1
ATOM 1017 C CA . ASP B 1 56 ? 9.076 -1.491 48.585 1.00 56.11 369 ASP B CA 1
ATOM 1018 C C . ASP B 1 56 ? 9.862 -2.038 49.757 1.00 54.99 369 ASP B C 1
ATOM 1019 O O . ASP B 1 56 ? 10.398 -1.286 50.567 1.00 54.36 369 ASP B O 1
ATOM 1024 N N . LYS B 1 57 ? 9.956 -3.356 49.802 1.00 54.46 370 LYS B N 1
ATOM 1025 C CA . LYS B 1 57 ? 10.631 -4.088 50.863 1.00 54.20 370 LYS B CA 1
ATOM 1026 C C . LYS B 1 57 ? 11.978 -4.540 50.336 1.00 53.56 370 LYS B C 1
ATOM 1027 O O . LYS B 1 57 ? 12.016 -5.281 49.356 1.00 53.97 370 LYS B O 1
ATOM 1033 N N . LEU B 1 58 ? 13.074 -4.127 50.963 1.00 52.29 371 LEU B N 1
ATOM 1034 C CA . LEU B 1 58 ? 14.392 -4.552 50.513 1.00 51.00 371 LEU B CA 1
ATOM 1035 C C . LEU B 1 58 ? 14.722 -5.912 51.027 1.00 50.62 371 LEU B C 1
ATOM 1036 O O . LEU B 1 58 ? 15.056 -6.043 52.200 1.00 50.20 371 LEU B O 1
ATOM 1041 N N . LEU B 1 59 ? 14.693 -6.914 50.144 1.00 49.99 372 LEU B N 1
ATOM 1042 C CA . LEU B 1 59 ? 15.041 -8.281 50.514 1.00 49.46 372 LEU B CA 1
ATOM 1043 C C . LEU B 1 59 ? 16.552 -8.570 50.583 1.00 49.37 372 LEU B C 1
ATOM 1044 O O . LEU B 1 59 ? 16.972 -9.404 51.379 1.00 50.00 372 LEU B O 1
ATOM 1049 N N . ALA B 1 60 ? 17.356 -7.908 49.745 1.00 49.06 373 ALA B N 1
ATOM 1050 C CA . ALA B 1 60 ? 18.825 -8.055 49.762 1.00 48.21 373 ALA B CA 1
ATOM 1051 C C . ALA B 1 60 ? 19.521 -6.971 48.957 1.00 48.02 373 ALA B C 1
ATOM 1052 O O . ALA B 1 60 ? 18.928 -6.320 48.104 1.00 47.67 373 ALA B O 1
ATOM 1054 N N . VAL B 1 61 ? 20.798 -6.791 49.241 1.00 48.11 374 VAL B N 1
ATOM 1055 C CA . VAL B 1 61 ? 21.632 -5.910 48.478 1.00 48.24 374 VAL B CA 1
ATOM 1056 C C . VAL B 1 61 ? 22.964 -6.606 48.268 1.00 49.36 374 VAL B C 1
ATOM 1057 O O . VAL B 1 61 ? 23.672 -6.861 49.236 1.00 49.56 374 VAL B O 1
ATOM 1061 N N . ASN B 1 62 ? 23.285 -6.942 47.013 1.00 50.98 375 ASN B N 1
ATOM 1062 C CA . ASN B 1 62 ? 24.619 -7.458 46.636 1.00 51.79 375 ASN B CA 1
ATOM 1063 C C . ASN B 1 62 ? 25.017 -8.700 47.441 1.00 53.25 375 ASN B C 1
ATOM 1064 O O . ASN B 1 62 ? 26.056 -8.675 48.180 1.00 53.58 375 ASN B O 1
ATOM 1069 N N . SER B 1 63 ? 24.210 -9.766 47.331 1.00 53.93 376 SER B N 1
ATOM 1070 C CA . SER B 1 63 ? 24.479 -11.016 48.077 1.00 54.72 376 SER B CA 1
ATOM 1071 C C . SER B 1 63 ? 24.292 -10.916 49.617 1.00 55.15 376 SER B C 1
ATOM 1072 O O . SER B 1 63 ? 24.278 -11.953 50.306 1.00 55.28 376 SER B O 1
ATOM 1075 N N . VAL B 1 64 ? 24.196 -9.694 50.154 1.00 54.93 377 VAL B N 1
ATOM 1076 C CA . VAL B 1 64 ? 23.838 -9.495 51.557 1.00 54.86 377 VAL B CA 1
ATOM 1077 C C . VAL B 1 64 ? 22.316 -9.570 51.731 1.00 55.19 377 VAL B C 1
ATOM 1078 O O . VAL B 1 64 ? 21.554 -8.764 51.163 1.00 55.05 377 VAL B O 1
ATOM 1082 N N . CYS B 1 65 ? 21.887 -10.562 52.511 1.00 55.70 378 CYS B N 1
ATOM 1083 C CA . CYS B 1 65 ? 20.482 -10.757 52.822 1.00 54.96 378 CYS B CA 1
ATOM 1084 C C . CYS B 1 65 ? 20.032 -9.692 53.824 1.00 53.70 378 CYS B C 1
ATOM 1085 O O . CYS B 1 65 ? 20.738 -9.388 54.797 1.00 54.29 378 CYS B O 1
ATOM 1088 N N . LEU B 1 66 ? 18.876 -9.095 53.571 1.00 52.12 379 LEU B N 1
ATOM 1089 C CA . LEU B 1 66 ? 18.394 -8.048 54.450 1.00 50.69 379 LEU B CA 1
ATOM 1090 C C . LEU B 1 66 ? 17.151 -8.484 55.221 1.00 50.56 379 LEU B C 1
ATOM 1091 O O . LEU B 1 66 ? 16.494 -7.654 55.840 1.00 50.17 379 LEU B O 1
ATOM 1096 N N . GLU B 1 67 ? 16.870 -9.793 55.201 1.00 50.57 380 GLU B N 1
ATOM 1097 C CA . GLU B 1 67 ? 15.747 -10.428 55.929 1.00 51.07 380 GLU B CA 1
ATOM 1098 C C . GLU B 1 67 ? 16.068 -10.628 57.392 1.00 50.17 380 GLU B C 1
ATOM 1099 O O . GLU B 1 67 ? 17.102 -11.228 57.704 1.00 50.61 380 GLU B O 1
ATOM 1105 N N . GLU B 1 68 ? 15.203 -10.153 58.293 1.00 48.93 381 GLU B N 1
ATOM 1106 C CA . GLU B 1 68 ? 15.474 -10.296 59.747 1.00 48.26 381 GLU B CA 1
ATOM 1107 C C . GLU B 1 68 ? 16.829 -9.735 60.125 1.00 47.40 381 GLU B C 1
ATOM 1108 O O . GLU B 1 68 ? 17.651 -10.402 60.750 1.00 47.78 381 GLU B O 1
ATOM 1114 N N . VAL B 1 69 ? 17.076 -8.505 59.715 1.00 46.71 382 VAL B N 1
ATOM 1115 C CA . VAL B 1 69 ? 18.308 -7.841 60.068 1.00 46.45 382 VAL B CA 1
ATOM 1116 C C . VAL B 1 69 ? 17.906 -6.614 60.826 1.00 46.15 382 VAL B C 1
ATOM 1117 O O . VAL B 1 69 ? 16.795 -6.078 60.624 1.00 46.23 382 VAL B O 1
ATOM 1121 N N . THR B 1 70 ? 18.799 -6.178 61.702 1.00 45.94 383 THR B N 1
ATOM 1122 C CA . THR B 1 70 ? 18.588 -4.963 62.437 1.00 46.19 383 THR B CA 1
ATOM 1123 C C . THR B 1 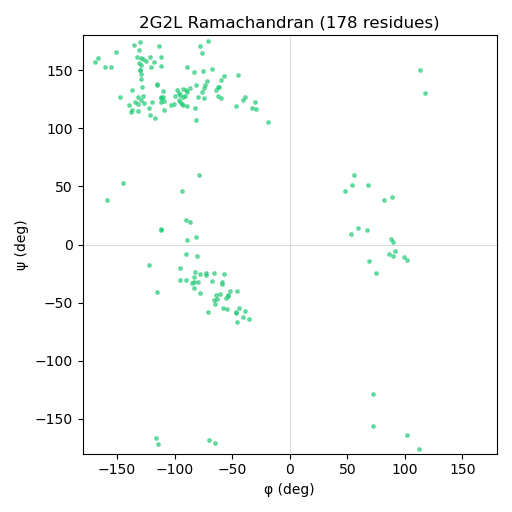70 ? 18.840 -3.827 61.481 1.00 46.81 383 THR B C 1
ATOM 1124 O O . THR B 1 70 ? 19.663 -3.951 60.562 1.00 47.41 383 THR B O 1
ATOM 1128 N N . HIS B 1 71 ? 18.130 -2.724 61.705 1.00 47.20 384 HIS B N 1
ATOM 1129 C CA . HIS B 1 71 ? 18.335 -1.494 60.961 1.00 47.31 384 HIS B CA 1
ATOM 1130 C C . HIS B 1 71 ? 19.826 -1.197 60.725 1.00 47.86 384 HIS B C 1
ATOM 1131 O O . HIS B 1 71 ? 20.258 -1.211 59.594 1.00 47.83 384 HIS B O 1
ATOM 1138 N N . GLU B 1 72 ? 20.614 -0.993 61.783 1.00 48.99 385 GLU B N 1
ATOM 1139 C CA . GLU B 1 72 ? 22.038 -0.639 61.637 1.00 49.36 385 GLU B CA 1
ATOM 1140 C C . GLU B 1 72 ? 22.842 -1.614 60.739 1.00 49.88 385 GLU B C 1
ATOM 1141 O O . GLU B 1 72 ? 23.609 -1.179 59.888 1.00 49.77 385 GLU B O 1
ATOM 1144 N N . GLU B 1 73 ? 22.633 -2.919 60.905 1.00 51.03 386 GLU B N 1
ATOM 1145 C CA . GLU B 1 73 ? 23.250 -3.926 60.050 1.00 51.55 386 GLU B CA 1
ATOM 1146 C C . GLU B 1 73 ? 22.881 -3.730 58.589 1.00 52.64 386 GLU B C 1
ATOM 1147 O O . GLU B 1 73 ? 23.704 -4.031 57.723 1.00 53.03 386 GLU B O 1
ATOM 1152 N N . ALA B 1 74 ? 21.653 -3.248 58.318 1.00 53.32 387 ALA B N 1
ATOM 1153 C CA . ALA B 1 74 ? 21.169 -2.964 56.948 1.00 53.47 387 ALA B CA 1
ATOM 1154 C C . ALA B 1 74 ? 21.707 -1.667 56.379 1.00 54.13 387 ALA B C 1
ATOM 1155 O O . ALA B 1 74 ? 21.736 -1.495 55.157 1.00 54.55 387 ALA B O 1
ATOM 1157 N N . VAL B 1 75 ? 22.069 -0.742 57.259 1.00 53.74 388 VAL B N 1
ATOM 1158 C CA . VAL B 1 75 ? 22.616 0.523 56.865 1.00 54.24 388 VAL B CA 1
ATOM 1159 C C . VAL B 1 75 ? 24.100 0.301 56.617 1.00 55.33 388 VAL B C 1
ATOM 1160 O O . VAL B 1 75 ? 24.679 0.877 55.694 1.00 56.00 388 VAL B O 1
ATOM 1164 N N . THR B 1 76 ? 24.715 -0.540 57.446 1.00 55.87 389 THR B N 1
ATOM 1165 C CA . THR B 1 76 ? 26.033 -1.094 57.152 1.00 56.15 389 THR B CA 1
ATOM 1166 C C . THR B 1 76 ? 26.053 -1.785 55.761 1.00 56.13 389 THR B C 1
ATOM 1167 O O . THR B 1 76 ? 26.859 -1.429 54.902 1.00 56.51 389 THR B O 1
ATOM 1171 N N . ALA B 1 77 ? 25.149 -2.737 55.535 1.00 55.73 390 ALA B N 1
ATOM 1172 C CA . ALA B 1 77 ? 25.042 -3.445 54.255 1.00 54.98 390 ALA B CA 1
ATOM 1173 C C . ALA B 1 77 ? 24.936 -2.538 53.024 1.00 54.78 390 ALA B C 1
ATOM 1174 O O . ALA B 1 77 ? 25.542 -2.820 51.993 1.00 54.68 390 ALA B O 1
ATOM 1176 N N . LEU B 1 78 ? 24.183 -1.451 53.136 1.00 54.48 391 LEU B N 1
ATOM 1177 C CA . LEU B 1 78 ? 23.997 -0.547 52.007 1.00 54.66 391 LEU B CA 1
ATOM 1178 C C . LEU B 1 78 ? 25.058 0.549 51.964 1.00 54.86 391 LEU B C 1
ATOM 1179 O O . LEU B 1 78 ? 25.117 1.339 51.027 1.00 55.94 391 LEU B O 1
ATOM 1184 N N . LYS B 1 79 ? 25.871 0.650 52.993 1.00 54.89 392 LYS B N 1
ATOM 1185 C CA . LYS B 1 79 ? 26.905 1.643 52.943 1.00 54.88 392 LYS B CA 1
ATOM 1186 C C . LYS B 1 79 ? 28.202 0.992 52.435 1.00 54.99 392 LYS B C 1
ATOM 1187 O O . LYS B 1 79 ? 29.070 1.678 51.915 1.00 55.15 392 LYS B O 1
ATOM 1190 N N . ASN B 1 80 ? 28.308 -0.333 52.528 1.00 54.74 393 ASN B N 1
ATOM 1191 C CA . ASN B 1 80 ? 29.492 -1.029 52.022 1.00 54.78 393 ASN B CA 1
ATOM 1192 C C . ASN B 1 80 ? 29.329 -1.532 50.596 1.00 54.28 393 ASN B C 1
ATOM 1193 O O . ASN B 1 80 ? 29.664 -2.681 50.297 1.00 53.92 393 ASN B O 1
ATOM 1198 N N . THR B 1 81 ? 28.817 -0.679 49.711 1.00 54.20 394 THR B N 1
ATOM 1199 C CA . THR B 1 81 ? 28.713 -1.037 48.291 1.00 53.85 394 THR B CA 1
ATOM 1200 C C . THR B 1 81 ? 29.658 -0.207 47.423 1.00 53.97 394 THR B C 1
ATOM 1201 O O . THR B 1 81 ? 30.119 0.870 47.846 1.00 53.29 394 THR B O 1
ATOM 1205 N N . SER B 1 82 ? 29.915 -0.729 46.210 1.00 54.30 395 SER B N 1
ATOM 1206 C CA . SER B 1 82 ? 30.559 -0.008 45.093 1.00 54.60 395 SER B CA 1
ATOM 1207 C C . SER B 1 82 ? 29.590 1.037 44.576 1.00 54.29 395 SER B C 1
ATOM 1208 O O . SER B 1 82 ? 28.565 1.293 45.205 1.00 54.69 395 SER B O 1
ATOM 1211 N N . ASP B 1 83 ? 29.888 1.628 43.421 1.00 53.33 396 ASP B N 1
ATOM 1212 C CA . ASP B 1 83 ? 28.904 2.435 42.744 1.00 52.48 396 ASP B CA 1
ATOM 1213 C C . ASP B 1 83 ? 27.974 1.511 42.005 1.00 51.95 396 ASP B C 1
ATOM 1214 O O . ASP B 1 83 ? 26.946 1.952 41.523 1.00 51.97 396 ASP B O 1
ATOM 1219 N N . PHE B 1 84 ? 28.315 0.228 41.933 1.00 51.25 397 PHE B N 1
ATOM 1220 C CA . PHE B 1 84 ? 27.416 -0.758 41.346 1.00 51.32 397 PHE B CA 1
ATOM 1221 C C . PHE B 1 84 ? 26.533 -1.427 42.414 1.00 51.15 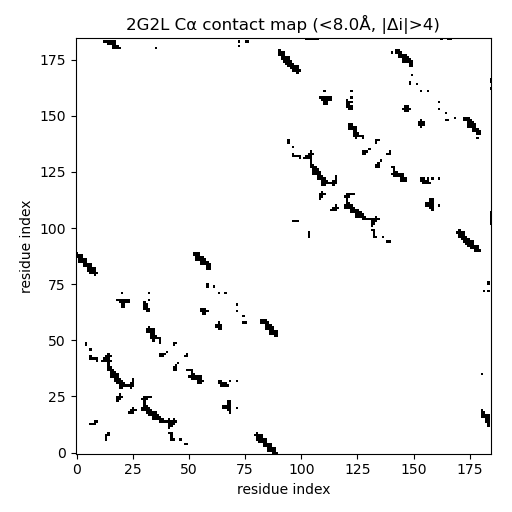397 PHE B C 1
ATOM 1222 O O . PHE B 1 84 ? 27.064 -2.031 43.335 1.00 50.78 397 PHE B O 1
ATOM 1230 N N . VAL B 1 85 ? 25.200 -1.324 42.289 1.00 51.00 398 VAL B N 1
ATOM 1231 C CA . VAL B 1 85 ? 24.257 -1.848 43.309 1.00 51.05 398 VAL B CA 1
ATOM 1232 C C . VAL B 1 85 ? 23.061 -2.713 42.765 1.00 52.15 398 VAL B C 1
ATOM 1233 O O . VAL B 1 85 ? 22.193 -2.234 41.995 1.00 51.13 398 VAL B O 1
ATOM 1237 N N . TYR B 1 86 ? 23.076 -3.999 43.151 1.00 53.32 399 TYR B N 1
ATOM 1238 C CA . TYR B 1 86 ? 21.991 -4.973 42.914 1.00 55.72 399 TYR B CA 1
ATOM 1239 C C . TYR B 1 86 ? 21.032 -5.000 44.120 1.00 55.86 399 TYR B C 1
ATOM 1240 O O . TYR B 1 86 ? 21.462 -5.202 45.253 1.00 55.70 399 TYR B O 1
ATOM 1249 N N . LEU B 1 87 ? 19.737 -4.834 43.883 1.00 56.10 400 LEU B N 1
ATOM 1250 C CA . LEU B 1 87 ? 18.750 -4.925 44.963 1.00 55.82 400 LEU B CA 1
ATOM 1251 C C . LEU B 1 87 ? 17.645 -5.914 44.621 1.00 56.72 400 LEU B C 1
ATOM 1252 O O . LEU B 1 87 ? 16.955 -5.774 43.595 1.00 57.18 400 LEU B O 1
ATOM 1257 N N . LYS B 1 88 ? 17.467 -6.921 45.462 1.00 57.68 401 LYS B N 1
ATOM 1258 C CA . LYS B 1 88 ? 16.242 -7.681 45.379 1.00 58.60 401 LYS B CA 1
ATOM 1259 C C . LYS B 1 88 ? 15.262 -6.959 46.295 1.00 59.55 401 LYS B C 1
ATOM 1260 O O . LYS B 1 88 ? 15.531 -6.759 47.488 1.00 59.91 401 LYS B O 1
ATOM 1266 N N . VAL B 1 89 ? 14.176 -6.489 45.692 1.00 60.35 402 VAL B N 1
ATOM 1267 C CA . VAL B 1 89 ? 13.079 -5.896 46.414 1.00 61.61 402 VAL B CA 1
ATOM 1268 C C . VAL B 1 89 ? 11.844 -6.788 46.261 1.00 62.73 402 VAL B C 1
ATOM 1269 O O . VAL B 1 89 ? 11.868 -7.759 45.497 1.00 63.17 402 VAL B O 1
ATOM 1273 N N . ALA B 1 90 ? 10.797 -6.478 47.027 1.00 63.39 403 ALA B N 1
ATOM 1274 C CA . ALA B 1 90 ? 9.492 -7.058 46.842 1.00 64.16 403 ALA B CA 1
ATOM 1275 C C . ALA B 1 90 ? 8.513 -5.896 46.863 1.00 65.36 403 ALA B C 1
ATOM 1276 O O . ALA B 1 90 ? 8.532 -5.084 47.784 1.00 65.51 403 ALA B O 1
ATOM 1278 N N . LYS B 1 91 ? 7.679 -5.791 45.830 1.00 66.82 404 LYS B N 1
ATOM 1279 C CA . LYS B 1 91 ? 6.766 -4.659 45.700 1.00 68.63 404 LYS B CA 1
ATOM 1280 C C . LYS B 1 91 ? 5.304 -5.055 45.940 1.00 70.24 404 LYS B C 1
ATOM 1281 O O . LYS B 1 91 ? 4.792 -5.969 45.282 1.00 70.55 404 LYS B O 1
ATOM 1282 N N . PRO B 1 92 ? 4.635 -4.396 46.910 1.00 71.30 405 PRO B N 1
ATOM 1283 C CA . PRO B 1 92 ? 3.165 -4.442 47.020 1.00 71.79 405 PRO B CA 1
ATOM 1284 C C . PRO B 1 92 ? 2.546 -3.201 46.406 1.00 72.03 405 PRO B C 1
ATOM 1285 O O . PRO B 1 92 ? 2.959 -2.087 46.748 1.00 72.19 405 PRO B O 1
ATOM 1289 N N . ALA C 2 15 ? -0.421 -3.612 12.652 1.00 64.07 15 ALA C N 1
ATOM 1290 C CA . ALA C 2 15 ? -1.241 -3.136 13.820 1.00 64.29 15 ALA C CA 1
ATOM 1291 C C . ALA C 2 15 ? -2.098 -4.295 14.353 1.00 64.39 15 ALA C C 1
ATOM 1292 O O . ALA C 2 15 ? -2.475 -5.180 13.586 1.00 65.58 15 ALA C O 1
ATOM 1294 N N . THR C 2 16 ? -2.372 -4.314 15.658 1.00 63.99 16 THR C N 1
ATOM 1295 C CA . THR C 2 16 ? -3.242 -5.332 16.266 1.00 62.95 16 THR C CA 1
ATOM 1296 C C . THR C 2 16 ? -4.184 -4.675 17.260 1.00 62.68 16 THR C C 1
ATOM 1297 O O . THR C 2 16 ? -3.727 -4.147 18.277 1.00 62.52 16 THR C O 1
ATOM 1301 N N . GLY C 2 17 ? -5.488 -4.729 16.969 1.00 61.96 17 GLY C N 1
ATOM 1302 C CA . GLY C 2 17 ? -6.527 -4.218 17.864 1.00 61.22 17 GLY C CA 1
ATOM 1303 C C . GLY C 2 17 ? -6.627 -4.948 19.194 1.00 60.74 17 GLY C C 1
ATOM 1304 O O . GLY C 2 17 ? -6.629 -6.168 19.247 1.00 60.78 17 GLY C O 1
ATOM 1305 N N . LEU C 2 18 ? -6.706 -4.176 20.273 1.00 60.86 18 LEU C N 1
ATOM 1306 C CA . LEU C 2 18 ? -6.757 -4.690 21.648 1.00 60.11 18 LEU C CA 1
ATOM 1307 C C . LEU C 2 18 ? -7.865 -3.999 22.462 1.00 59.73 18 LEU C C 1
ATOM 1308 O O . LEU C 2 18 ? -8.336 -2.896 22.173 1.00 59.62 18 LEU C O 1
ATOM 1314 N N . LEU D 2 18 ? 20.152 6.747 52.328 1.00 64.24 18 LEU D N 1
ATOM 1315 C CA . LEU D 2 18 ? 21.218 5.977 51.604 1.00 64.72 18 LEU D CA 1
ATOM 1316 C C . LEU D 2 18 ? 21.506 6.448 50.155 1.00 65.19 18 LEU D C 1
ATOM 1317 O O . LEU D 2 18 ? 20.648 7.037 49.454 1.00 65.30 18 LEU D O 1
#

CATH classification: 2.30.42.10

Secondary structure (P-SEA, 3-state):
ccbbbbbbbccccccbbbbbcccccccccccbbbbcccccccccccccccccccccccccccccccccaaaaaaaaaccccbbbbbbbcc/ccbbbbbbbccccccccccccccccccccccbbbbcccccccccccccccccccccccccccccccccaaaaaaaaaacccbbbbbcccc/cccc/c

Solvent-accessible surface area: 9970 Å² total; per-residue (Å²): 108,113,57,95,0,144,9,109,43,32,152,155,17,0,0,0,15,0,10,0,0,64,80,68,92,89,82,123,72,38,30,8,0,21,1,37,125,33,43,97,41,10,14,0,89,176,49,49,96,6,100,113,32,0,52,1,21,10,1,63,105,72,79,2,90,112,28,43,25,119,102,0,28,73,12,3,80,112,21,77,83,146,4,53,0,54,0,16,52,151,103,101,71,68,1,82,8,107,53,42,125,84,14,1,2,2,47,15,21,0,0,60,81,76,82,82,83,130,67,35,35,21,0,17,1,47,45,44,102,150,49,12,18,0,80,123,59,34,66,3,112,114,30,12,62,2,25,12,0,46,123,68,73,2,102,113,17,47,55,94,93,0,48,74,10,3,76,116,23,70,85,147,5,155,0,95,1,13,23,148,98,39,59,31,71

InterPro domains:
  IPR001452 SH3 domain [PF00018] (586-642)
  IPR001452 SH3 domain [PS50002] (580-650)
  IPR001452 SH3 domain [SM00326] (583-649)
  IPR001478 PDZ domain [PF00595] (224-307)
  IPR001478 PDZ domain [PF00595] (319-400)
  IPR001478 PDZ domain [PF00595] (466-542)
  IPR001478 PDZ domain [PS50106] (224-311)
  IPR001478 PDZ domain [PS50106] (318-405)
  IPR001478 PDZ domain [PS50106] (465-546)
  IPR001478 PDZ domain [SM00228] (232-311)
  IPR001478 PDZ domain [SM00228] (326-405)
  IPR001478 PDZ domain [SM00228] (473-546)
  IPR004172 L27 domain [PS51022] (4-64)
  IPR004172 L27 domain [SM00569] (7-67)
  IPR008144 Guanylate kinase-like domain [PS50052] (721-896)
  IPR008145 Guanylate kinase/L-type calcium channel beta subunit [PF00625] (721-897)
  IPR008145 Guanylate kinase/L-type calcium channel beta subunit [SM00072] (720-899)
  IPR015143 L27-1 [PF09058] (6-63)
  IPR016313 Disks large 1-like [PIRSF001741] (3-911)
  IPR019583 Disks large homolog 1-4, PDZ-associated domain [PF10600] (403-464)

B-factor: mean 46.73, std 10.41, range [20.91, 72.64]